Protein AF-A0A0G1CJ11-F1 (afdb_monomer)

pLDDT: mean 82.43, std 19.71, range [32.09, 98.81]

Secondary structure (DSSP, 8-state):
-PPPHHHHHHHHHHHHHHHHHHHHHHH-HHHHHHHHHTT--TTTHHHHTTT-TTSTTSSHHHHTT-S------------------HHHHHHHHHHHHHS---HHHHHHHHHHHHHHH-S-EES-BTTB--S-SEEEEEEPPB--SSTT--GGGSSSGGG-B-SS--TT--GGG-TTS-HHHHHHHHHTEEEE-GGGSTTTTTSHHHHHHHHTT-EEEEE-TTT--EEEEEEEEE---GGG--SEEE-HHHHHHTT-TTT-SEEEEEEEEE--TT--SPSEEEPP-

Structure (mmCIF, N/CA/C/O backbone):
data_AF-A0A0G1CJ11-F1
#
_entry.id   AF-A0A0G1CJ11-F1
#
loop_
_atom_site.group_PDB
_atom_site.id
_atom_site.type_symbol
_atom_site.label_atom_id
_atom_site.label_alt_id
_atom_site.label_comp_id
_atom_site.label_asym_id
_atom_site.label_entity_id
_atom_site.label_seq_id
_atom_site.pdbx_PDB_ins_code
_atom_site.Cartn_x
_atom_site.Cartn_y
_atom_site.Cartn_z
_atom_site.occupancy
_atom_site.B_iso_or_equiv
_atom_site.auth_seq_id
_atom_site.auth_comp_id
_atom_site.auth_asym_id
_atom_site.auth_atom_id
_atom_site.pdbx_PDB_model_num
ATOM 1 N N . MET A 1 1 ? -38.947 -26.617 49.852 1.00 47.66 1 MET A N 1
ATOM 2 C CA . MET A 1 1 ? -38.282 -25.322 49.596 1.00 47.66 1 MET A CA 1
ATOM 3 C C . MET A 1 1 ? -37.684 -25.368 48.201 1.00 47.66 1 MET A C 1
ATOM 5 O O . MET A 1 1 ? -36.788 -26.168 47.968 1.00 47.66 1 MET A O 1
ATOM 9 N N . SER A 1 2 ? -38.236 -24.604 47.263 1.00 42.56 2 SER A N 1
ATOM 10 C CA . SER A 1 2 ? -37.763 -24.543 45.874 1.00 42.56 2 SER A CA 1
ATOM 11 C C . SER A 1 2 ? -36.454 -23.739 45.809 1.00 42.56 2 SER A C 1
ATOM 13 O O . SER A 1 2 ? -36.382 -22.701 46.472 1.00 42.56 2 SER A O 1
ATOM 15 N N . PRO A 1 3 ? -35.420 -24.180 45.068 1.00 46.91 3 PRO A N 1
ATOM 16 C CA . PRO A 1 3 ? -34.160 -23.446 44.984 1.00 46.91 3 PRO A CA 1
ATOM 17 C C . PRO A 1 3 ? -34.390 -22.066 44.363 1.00 46.91 3 PRO A C 1
ATOM 19 O O . PRO A 1 3 ? -35.158 -21.918 43.411 1.00 46.91 3 PRO A O 1
ATOM 22 N N . THR A 1 4 ? -33.727 -21.045 44.904 1.00 47.44 4 THR A N 1
ATOM 23 C CA . THR A 1 4 ? -33.817 -19.686 44.359 1.00 47.44 4 THR A CA 1
ATOM 24 C C . THR A 1 4 ? -33.199 -19.627 42.951 1.00 47.44 4 THR A C 1
ATOM 26 O O . THR A 1 4 ? -32.274 -20.391 42.657 1.00 47.44 4 THR A O 1
ATOM 29 N N . PRO A 1 5 ? -33.633 -18.702 42.074 1.00 50.16 5 PRO A N 1
ATOM 30 C CA . PRO A 1 5 ? -33.100 -18.560 40.709 1.00 50.16 5 PRO A CA 1
ATOM 31 C C . PRO A 1 5 ? -31.568 -18.391 40.638 1.00 50.16 5 PRO A C 1
ATOM 33 O O . PRO A 1 5 ? -30.926 -18.765 39.660 1.00 50.16 5 PRO A O 1
ATOM 36 N N . ALA A 1 6 ? -30.953 -17.859 41.698 1.00 47.09 6 ALA A N 1
ATOM 37 C CA . ALA A 1 6 ? -29.500 -17.752 41.817 1.00 47.09 6 ALA A CA 1
ATOM 38 C C . ALA A 1 6 ? -28.822 -19.101 42.137 1.00 47.09 6 ALA A C 1
ATOM 40 O O . ALA A 1 6 ? -27.737 -19.389 41.627 1.00 47.09 6 ALA A O 1
ATOM 41 N N . GLN A 1 7 ? -29.460 -19.952 42.949 1.00 48.84 7 GLN A N 1
ATOM 42 C CA . GLN A 1 7 ? -28.967 -21.296 43.272 1.00 48.84 7 GLN A CA 1
ATOM 43 C C . GLN A 1 7 ? -29.077 -22.241 42.068 1.00 48.84 7 GLN A C 1
ATOM 45 O O . GLN A 1 7 ? -28.168 -23.044 41.844 1.00 48.84 7 GLN A O 1
ATOM 50 N N . SER A 1 8 ? -30.127 -22.106 41.248 1.00 62.12 8 SER A N 1
ATOM 51 C CA . SER A 1 8 ? -30.261 -22.866 39.999 1.00 62.12 8 SER A CA 1
ATOM 52 C C . SER A 1 8 ? -29.212 -22.453 38.963 1.00 62.12 8 SER A C 1
ATOM 54 O O . SER A 1 8 ? -28.603 -23.317 38.334 1.00 62.12 8 SER A O 1
ATOM 56 N N . LEU A 1 9 ? -28.913 -21.155 38.839 1.00 51.28 9 LEU A N 1
ATOM 57 C CA . LEU A 1 9 ? -27.878 -20.664 37.927 1.00 51.28 9 LEU A CA 1
ATOM 58 C C . LEU A 1 9 ? -26.480 -21.159 38.324 1.00 51.28 9 LEU A C 1
ATOM 60 O O . LEU A 1 9 ? -25.726 -21.639 37.479 1.00 51.28 9 LEU A O 1
ATOM 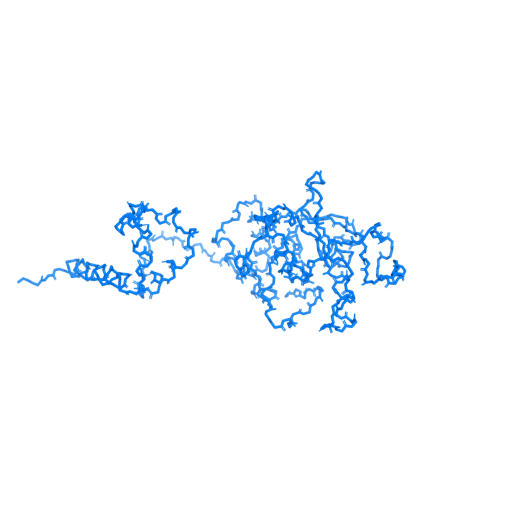64 N N . LEU A 1 10 ? -26.136 -21.106 39.613 1.00 56.81 10 LEU A N 1
ATOM 65 C CA . LEU A 1 10 ? -24.866 -21.632 40.125 1.00 56.81 10 LEU A CA 1
ATOM 66 C C . LEU A 1 10 ? -24.712 -23.138 39.877 1.00 56.81 10 LEU A C 1
ATOM 68 O O . LEU A 1 10 ? -23.619 -23.591 39.527 1.00 56.81 10 LEU A O 1
ATOM 72 N N . ALA A 1 11 ? -25.791 -23.908 40.026 1.00 63.53 11 ALA A N 1
ATOM 73 C CA . ALA A 1 11 ? -25.795 -25.336 39.723 1.00 63.53 11 ALA A CA 1
ATOM 74 C C . ALA A 1 11 ? -25.559 -25.598 38.225 1.00 63.53 11 ALA A C 1
ATOM 76 O O . ALA A 1 11 ? -24.688 -26.396 37.873 1.00 63.53 11 ALA A O 1
ATOM 77 N N . VAL A 1 12 ? -26.244 -24.856 37.347 1.00 64.94 12 VAL A N 1
ATOM 78 C CA . VAL A 1 12 ? -26.068 -24.940 35.886 1.00 64.94 12 VAL A CA 1
ATOM 79 C C . VAL A 1 12 ? -24.641 -24.570 35.474 1.00 64.94 12 VAL A C 1
ATOM 81 O O . VAL A 1 12 ? -24.026 -25.259 34.660 1.00 64.94 12 VAL A O 1
ATOM 84 N N . LEU A 1 13 ? -24.062 -23.522 36.063 1.00 61.50 13 LEU A N 1
ATOM 85 C CA . LEU A 1 13 ? -22.690 -23.101 35.768 1.00 61.50 13 LEU A CA 1
ATOM 86 C C . LEU A 1 13 ? -21.651 -24.132 36.231 1.00 61.50 13 LEU A C 1
ATOM 88 O O . LEU A 1 13 ? -20.684 -24.390 35.511 1.00 61.50 13 LEU A O 1
ATOM 92 N N . LYS A 1 14 ? -21.853 -24.764 37.396 1.00 70.06 14 LYS A N 1
ATOM 93 C CA . LYS A 1 14 ? -20.995 -25.867 37.862 1.00 70.06 14 LYS A CA 1
ATOM 94 C C . 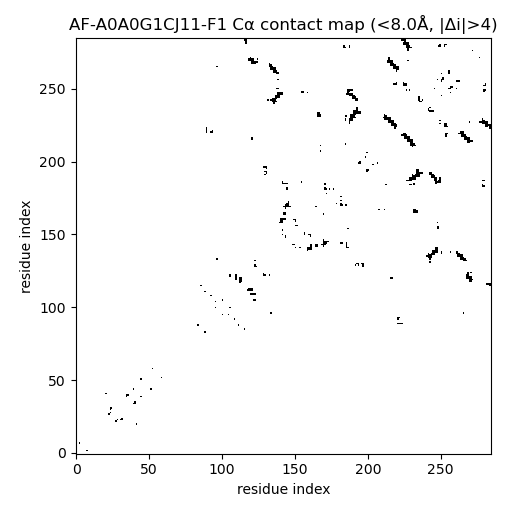LYS A 1 14 ? -21.069 -27.070 36.923 1.00 70.06 14 LYS A C 1
ATOM 96 O O . LYS A 1 14 ? -20.027 -27.623 36.577 1.00 70.06 14 LYS A O 1
ATOM 101 N N . GLN A 1 15 ? -22.268 -27.425 36.465 1.00 71.81 15 GLN A N 1
ATOM 102 C CA . GLN A 1 15 ? -22.474 -28.525 35.525 1.00 71.81 15 GLN A CA 1
ATOM 103 C C . GLN A 1 15 ? -21.806 -28.246 34.169 1.00 71.81 15 GLN A C 1
ATOM 105 O O . GLN A 1 15 ? -21.066 -29.090 33.664 1.00 71.81 15 GLN A O 1
ATOM 110 N N . LYS A 1 16 ? -21.977 -27.036 33.616 1.00 68.12 16 LYS A N 1
ATOM 111 C CA . LYS A 1 16 ? -21.317 -26.615 32.367 1.00 68.12 16 LYS A CA 1
ATOM 112 C C . LYS A 1 16 ? -19.791 -26.618 32.486 1.00 68.12 16 LYS A C 1
ATOM 114 O O . LYS A 1 16 ? -19.111 -27.086 31.577 1.00 68.12 16 LYS A O 1
ATOM 119 N N . LYS A 1 17 ? -19.245 -26.163 33.621 1.00 71.50 17 LYS A N 1
ATOM 120 C CA . LYS A 1 17 ? -17.800 -26.226 33.899 1.00 71.50 17 LYS A CA 1
ATOM 121 C C . LYS A 1 17 ? -17.292 -27.670 33.878 1.00 71.50 17 LYS A C 1
ATOM 123 O O . LYS A 1 17 ? -16.291 -27.948 33.228 1.00 71.50 17 LYS A O 1
ATOM 128 N N . GLN A 1 18 ? -17.977 -28.582 34.566 1.00 73.12 18 GLN A N 1
ATOM 129 C CA . GLN A 1 18 ? -17.590 -29.995 34.607 1.00 73.12 18 GLN A CA 1
ATOM 130 C C . GLN A 1 18 ? -17.655 -30.648 33.223 1.00 73.12 18 GLN A C 1
ATOM 132 O O . GLN A 1 18 ? -16.764 -31.419 32.872 1.00 73.12 18 GLN A O 1
ATOM 137 N N . PHE A 1 19 ? -18.670 -30.309 32.425 1.00 73.62 19 PHE A N 1
ATOM 138 C CA . PHE A 1 19 ? -18.804 -30.801 31.057 1.00 73.62 19 PHE A CA 1
ATOM 139 C C . PHE A 1 19 ? -17.638 -30.345 30.172 1.00 73.62 19 PHE A C 1
ATOM 141 O O . PHE A 1 19 ? -16.978 -31.185 29.569 1.00 73.62 19 PHE A O 1
ATOM 148 N N . ALA A 1 20 ? -17.312 -29.048 30.180 1.00 67.75 20 ALA A N 1
ATOM 149 C CA . ALA A 1 20 ? -16.190 -28.503 29.415 1.00 67.75 20 ALA A CA 1
ATOM 150 C C . ALA A 1 20 ? -14.840 -29.121 29.827 1.00 67.75 20 ALA A C 1
ATOM 152 O O . ALA A 1 20 ? -14.002 -29.417 28.979 1.00 67.75 20 ALA A O 1
ATOM 153 N N . GLN A 1 21 ? -14.633 -29.384 31.124 1.00 68.81 21 GLN A N 1
ATOM 154 C CA . GLN A 1 21 ? -13.430 -30.071 31.614 1.00 68.81 21 GLN A CA 1
ATOM 155 C C . GLN A 1 21 ? -13.337 -31.518 31.109 1.00 68.81 21 GLN A C 1
ATOM 157 O O . GLN A 1 21 ? -12.255 -31.983 30.733 1.00 68.81 21 GLN A O 1
ATOM 162 N N . LYS A 1 22 ? -1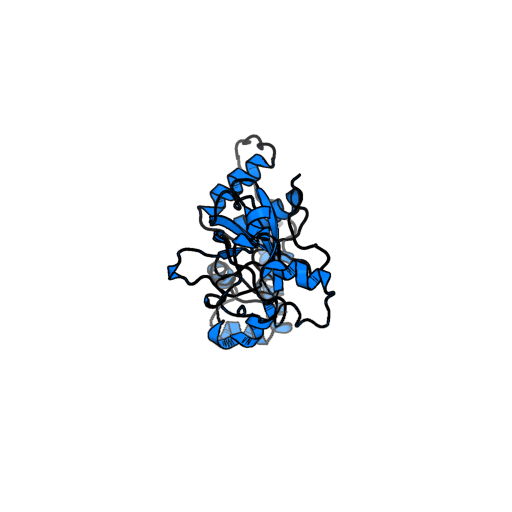4.470 -32.229 31.088 1.00 75.81 22 LYS A N 1
ATOM 163 C CA . LYS A 1 22 ? -14.555 -33.589 30.548 1.00 75.81 22 LYS A CA 1
ATOM 164 C C . LYS A 1 22 ? -14.287 -33.599 29.048 1.00 75.81 22 LYS A C 1
ATOM 166 O O . LYS A 1 22 ? -13.488 -34.404 28.585 1.00 75.81 22 LYS A O 1
ATOM 171 N N . GLU A 1 23 ? -14.908 -32.687 28.307 1.00 74.44 23 GLU A N 1
ATOM 172 C CA . GLU A 1 23 ? -14.765 -32.596 26.857 1.00 74.44 23 GLU A CA 1
ATOM 173 C C . GLU A 1 23 ? -13.328 -32.256 26.449 1.00 74.44 23 GLU A C 1
ATOM 175 O O . GLU A 1 23 ? -12.775 -32.928 25.581 1.00 74.44 23 GLU A O 1
ATOM 180 N N . LEU A 1 24 ? -12.683 -31.308 27.141 1.00 71.44 24 LEU A N 1
ATOM 181 C CA . LEU A 1 24 ? -11.271 -30.982 26.930 1.00 71.44 24 LEU A CA 1
ATOM 182 C C . LEU A 1 24 ? -10.374 -32.213 27.121 1.00 71.44 24 LEU A C 1
ATOM 184 O O . LEU A 1 24 ? -9.486 -32.473 26.318 1.00 71.44 24 LEU A O 1
ATOM 188 N N . THR A 1 25 ? -10.637 -32.994 28.170 1.00 70.88 25 THR A N 1
ATOM 189 C CA . THR A 1 25 ? -9.849 -34.191 28.497 1.00 70.88 25 THR A CA 1
ATOM 190 C C . THR A 1 25 ? -10.031 -35.308 27.470 1.00 70.88 25 THR A C 1
ATOM 192 O O . THR A 1 25 ? -9.082 -36.039 27.202 1.00 70.88 25 THR A O 1
ATOM 195 N N . VAL A 1 26 ? -11.238 -35.452 26.917 1.00 71.88 26 VAL A N 1
ATOM 196 C CA . VAL A 1 26 ? -11.582 -36.528 25.976 1.00 71.88 26 VAL A CA 1
ATOM 197 C C . VAL A 1 26 ? -11.182 -36.179 24.545 1.00 71.88 26 VAL A C 1
ATOM 199 O O . VAL A 1 26 ? -10.651 -37.031 23.841 1.00 71.88 26 VAL A O 1
ATOM 202 N N . ARG A 1 27 ? -11.437 -34.945 24.101 1.00 69.56 27 ARG A N 1
ATOM 203 C CA . ARG A 1 27 ? -11.219 -34.533 22.706 1.00 69.56 27 ARG A CA 1
ATOM 204 C C . ARG A 1 27 ? -9.818 -33.990 22.443 1.00 69.56 27 ARG A C 1
ATOM 206 O O . ARG A 1 27 ? -9.348 -34.091 21.317 1.00 69.56 27 ARG A O 1
ATOM 213 N N . TYR A 1 28 ? -9.150 -33.443 23.461 1.00 75.00 28 TYR A N 1
ATOM 214 C CA . TYR A 1 28 ? -7.879 -32.730 23.300 1.00 75.00 28 TYR A CA 1
ATOM 215 C C . TYR A 1 28 ? -6.830 -33.179 24.340 1.00 75.00 28 TYR A C 1
ATOM 217 O O . TYR A 1 28 ? -6.420 -32.396 25.207 1.00 75.00 28 TYR A O 1
ATOM 225 N N . PRO A 1 29 ? -6.371 -34.446 24.284 1.00 76.81 29 PRO A N 1
ATOM 226 C CA . PRO A 1 29 ? -5.419 -34.997 25.253 1.00 76.81 29 PRO A CA 1
ATOM 227 C C . PRO A 1 29 ? -4.079 -34.240 25.271 1.00 76.81 29 PRO A C 1
ATOM 229 O O . PRO A 1 29 ? -3.538 -33.978 26.346 1.00 76.81 29 PRO A O 1
ATOM 232 N N . SER A 1 30 ? -3.601 -33.788 24.109 1.00 71.88 30 SER A N 1
ATOM 233 C CA . SER A 1 30 ? -2.392 -32.965 23.970 1.00 71.88 30 SER A CA 1
ATOM 234 C C . SER A 1 30 ? -2.506 -31.612 24.686 1.00 71.88 30 SER A C 1
ATOM 236 O O . SER A 1 30 ? -1.562 -31.164 25.339 1.00 71.88 30 SER A O 1
ATOM 238 N N . SER A 1 31 ? -3.679 -30.975 24.648 1.00 70.38 31 SER A N 1
ATOM 239 C CA . SER A 1 31 ? -3.930 -29.728 25.378 1.00 70.38 31 SER A CA 1
ATOM 240 C C . SER A 1 31 ? -3.911 -29.951 26.891 1.00 70.38 31 SER A C 1
ATOM 242 O O . SER A 1 31 ? -3.339 -29.146 27.624 1.00 70.38 31 SER A O 1
ATOM 244 N N . ARG A 1 32 ? -4.480 -31.063 27.378 1.00 75.19 32 ARG A N 1
ATOM 245 C CA . ARG A 1 32 ? -4.438 -31.423 28.806 1.00 75.19 32 ARG A CA 1
ATOM 246 C C . ARG A 1 32 ? -3.003 -31.591 29.306 1.00 75.19 32 ARG A C 1
ATOM 248 O O . ARG A 1 32 ? -2.677 -31.092 30.383 1.00 75.19 32 ARG A O 1
ATOM 255 N N . GLU A 1 33 ? -2.157 -32.277 28.545 1.00 74.75 33 GLU A N 1
ATOM 256 C CA . GLU A 1 33 ? -0.744 -32.460 28.892 1.00 74.75 33 GLU A CA 1
ATOM 257 C C . GLU A 1 33 ? 0.014 -31.131 28.915 1.00 74.75 33 GLU A C 1
ATOM 259 O O . GLU A 1 33 ? 0.784 -30.874 29.844 1.00 74.75 33 GLU A O 1
ATOM 264 N N . TRP A 1 34 ? -0.260 -30.245 27.954 1.00 76.19 34 TRP A N 1
ATOM 265 C CA . TRP A 1 34 ? 0.307 -28.898 27.932 1.00 76.19 34 TRP A CA 1
ATOM 266 C C . TRP A 1 34 ? -0.078 -28.090 29.181 1.00 76.19 34 TRP A C 1
ATOM 268 O O . TRP A 1 34 ? 0.799 -27.525 29.842 1.00 76.19 34 TRP A O 1
ATOM 278 N N . PHE A 1 35 ? -1.361 -28.097 29.568 1.00 73.69 35 PHE A N 1
ATOM 279 C CA . PHE A 1 35 ? -1.837 -27.419 30.781 1.00 73.69 35 PHE A CA 1
ATOM 280 C C . PHE A 1 35 ? -1.188 -27.981 32.051 1.00 73.69 35 PHE A C 1
ATOM 282 O O . PHE A 1 35 ? -0.745 -27.212 32.909 1.00 73.69 35 PHE A O 1
ATOM 289 N N . ALA A 1 36 ? -1.067 -29.308 32.152 1.00 76.06 36 ALA A N 1
ATOM 290 C CA . ALA A 1 36 ? -0.416 -29.970 33.279 1.00 76.06 36 ALA A CA 1
ATOM 291 C C . ALA A 1 36 ? 1.078 -29.612 33.367 1.00 76.06 36 ALA A C 1
ATOM 293 O O . ALA A 1 36 ? 1.561 -29.235 34.436 1.00 76.06 36 ALA A O 1
ATOM 294 N N . LYS A 1 37 ? 1.797 -29.638 32.235 1.00 79.56 37 LYS A N 1
ATOM 295 C CA . LYS A 1 37 ? 3.218 -29.258 32.147 1.00 79.56 37 LYS A CA 1
ATOM 296 C C . LYS A 1 37 ? 3.449 -27.802 32.550 1.00 79.56 37 LYS A C 1
ATOM 298 O O . LYS A 1 37 ? 4.463 -27.485 33.168 1.00 79.56 37 LYS A O 1
ATOM 303 N N . LYS A 1 38 ? 2.508 -26.916 32.217 1.00 76.25 38 LYS A N 1
ATOM 304 C CA . LYS A 1 38 ? 2.561 -25.490 32.563 1.00 76.25 38 LYS A CA 1
ATOM 305 C C . LYS A 1 38 ? 2.001 -25.165 33.952 1.00 76.25 38 LYS A C 1
ATOM 307 O O . LYS A 1 38 ? 2.070 -24.007 34.348 1.00 76.25 38 LYS A O 1
ATOM 312 N N . LYS A 1 39 ? 1.499 -26.156 34.704 1.00 78.38 39 LYS A N 1
ATOM 313 C CA . LYS A 1 39 ? 0.857 -25.984 36.023 1.00 78.38 39 LYS A CA 1
ATOM 314 C C . LYS A 1 39 ? -0.288 -24.956 36.015 1.00 78.38 39 LYS A C 1
ATOM 316 O O . LYS A 1 39 ? -0.545 -24.309 37.024 1.00 78.38 39 LYS A O 1
ATOM 321 N N . ILE A 1 40 ? -0.980 -24.803 34.884 1.00 72.25 40 ILE A N 1
ATOM 322 C CA . ILE A 1 40 ? -2.105 -23.869 34.742 1.00 72.25 40 ILE A CA 1
ATOM 323 C C . ILE A 1 40 ? -3.390 -24.631 35.060 1.00 72.25 40 ILE A C 1
ATOM 325 O O . ILE A 1 40 ? -3.737 -25.584 34.358 1.00 72.25 40 ILE A O 1
ATOM 329 N N . SER A 1 41 ? -4.119 -24.219 36.102 1.00 66.81 41 SER A N 1
ATOM 330 C CA . SER A 1 41 ? -5.435 -24.796 36.374 1.00 66.81 41 SER A CA 1
ATOM 331 C C . SER A 1 41 ? -6.496 -24.151 35.477 1.00 66.81 41 SER A C 1
ATOM 333 O O . SER A 1 41 ? -6.478 -22.949 35.218 1.00 66.81 41 SER A O 1
ATOM 335 N N . LEU A 1 42 ? -7.477 -24.938 35.024 1.00 60.19 42 LEU A N 1
ATOM 336 C CA . LEU A 1 42 ? -8.593 -24.429 34.211 1.00 60.19 42 LEU A CA 1
ATOM 337 C C . LEU A 1 42 ? -9.432 -23.368 34.954 1.00 60.19 42 LEU A C 1
ATOM 339 O O . LEU A 1 42 ? -10.123 -22.573 34.325 1.00 60.19 42 LEU A O 1
ATOM 343 N N . SER A 1 43 ? -9.386 -23.348 36.291 1.00 60.34 43 SER A N 1
ATOM 344 C CA . SER A 1 43 ? -9.978 -22.286 37.119 1.00 60.34 43 SER A CA 1
ATOM 345 C C . SER A 1 43 ? -9.230 -20.961 37.010 1.00 60.34 43 SER A C 1
ATOM 347 O O . SER A 1 43 ? -9.873 -19.914 37.039 1.00 60.34 43 SER A O 1
ATOM 349 N N . ASP A 1 44 ? -7.911 -21.009 36.836 1.00 59.00 44 ASP A N 1
ATOM 350 C CA . ASP A 1 44 ? -7.053 -19.823 36.779 1.00 59.00 44 ASP A CA 1
ATOM 351 C C . ASP A 1 44 ? -7.062 -19.179 35.393 1.00 59.00 44 ASP A C 1
ATOM 353 O O . ASP A 1 44 ? -6.681 -18.023 35.247 1.00 59.00 44 ASP A O 1
ATOM 357 N N . ILE A 1 45 ? -7.578 -19.874 34.371 1.00 60.59 45 ILE A N 1
ATOM 358 C CA . ILE A 1 45 ? -7.723 -19.328 33.015 1.00 60.59 45 ILE A CA 1
ATOM 359 C C . ILE A 1 45 ? -8.582 -18.062 33.014 1.00 60.59 45 ILE A C 1
ATOM 361 O O . ILE A 1 45 ? -8.272 -17.150 32.264 1.00 60.59 45 ILE A O 1
ATOM 365 N N . ARG A 1 46 ? -9.599 -17.935 33.881 1.00 55.28 46 ARG A N 1
ATOM 366 C CA . ARG A 1 46 ? -10.354 -16.669 34.008 1.00 55.28 46 ARG A CA 1
ATOM 367 C C . ARG A 1 46 ? -9.528 -15.528 34.602 1.00 55.28 46 ARG A C 1
ATOM 369 O O . ARG A 1 46 ? -9.770 -14.379 34.263 1.00 55.28 46 ARG A O 1
ATOM 376 N N . ALA A 1 47 ? -8.579 -15.832 35.485 1.00 51.66 47 ALA A N 1
ATOM 377 C CA . ALA A 1 47 ? -7.665 -14.838 36.048 1.00 51.66 47 ALA A CA 1
ATOM 378 C C . ALA A 1 47 ? -6.492 -14.529 35.093 1.00 51.66 47 ALA A C 1
ATOM 380 O O . ALA A 1 47 ? -5.887 -13.462 35.170 1.00 51.66 47 ALA A O 1
ATOM 381 N N . HIS A 1 48 ? -6.187 -15.440 34.164 1.00 42.41 48 HIS A N 1
ATOM 382 C CA . HIS A 1 48 ? -5.109 -15.321 33.181 1.00 42.41 48 HIS A CA 1
ATOM 383 C C . HIS A 1 48 ? -5.572 -15.047 31.740 1.00 42.41 48 HIS A C 1
ATOM 385 O O . HIS A 1 48 ? -4.727 -14.871 30.864 1.00 42.41 48 HIS A O 1
ATOM 391 N N . SER A 1 49 ? -6.875 -14.931 31.470 1.00 43.59 49 SER A N 1
ATOM 392 C CA . SER A 1 49 ? -7.429 -14.737 30.120 1.00 43.59 49 SER A CA 1
ATOM 393 C C . SER A 1 49 ? -7.047 -13.399 29.493 1.00 43.59 49 SER A C 1
ATOM 395 O O . SER A 1 49 ? -7.056 -13.290 28.276 1.00 43.59 49 SER A O 1
ATOM 397 N N . ALA A 1 50 ? -6.625 -12.410 30.287 1.00 43.12 50 ALA A N 1
ATOM 398 C CA . ALA A 1 50 ? -6.047 -11.174 29.756 1.00 43.12 50 ALA A CA 1
ATOM 399 C C . ALA A 1 50 ? -4.633 -11.367 29.164 1.00 43.12 50 ALA A C 1
ATOM 401 O O . ALA A 1 50 ? -4.177 -10.533 28.393 1.00 43.12 50 ALA A O 1
ATOM 402 N N . ARG A 1 51 ? -3.927 -12.456 29.510 1.00 41.06 51 ARG A N 1
ATOM 403 C CA . ARG A 1 51 ? -2.561 -12.758 29.033 1.00 41.06 51 ARG A CA 1
ATOM 404 C C . ARG A 1 51 ? -2.456 -14.021 28.167 1.00 41.06 51 ARG A C 1
ATOM 406 O O . ARG A 1 51 ? -1.422 -14.225 27.548 1.00 41.06 51 ARG A O 1
ATOM 413 N N . LEU A 1 52 ? -3.496 -14.858 28.109 1.00 40.28 52 LEU A N 1
ATOM 414 C CA . LEU A 1 52 ? -3.501 -16.147 27.391 1.00 40.28 52 LEU A CA 1
ATOM 415 C C . LEU A 1 52 ? -4.214 -16.120 26.025 1.00 40.28 52 LEU A C 1
ATOM 417 O O . LEU A 1 52 ? -4.469 -17.177 25.453 1.00 40.28 52 LEU A O 1
ATOM 421 N N . LEU A 1 53 ? -4.517 -14.941 25.474 1.00 44.16 53 LEU A N 1
ATOM 422 C CA . LEU A 1 53 ? -5.121 -14.810 24.137 1.00 44.16 53 LEU A CA 1
ATOM 423 C C . LEU A 1 53 ? -4.116 -14.955 22.974 1.00 44.16 53 LEU A C 1
ATOM 425 O O . LEU A 1 53 ? -4.488 -14.778 21.822 1.00 44.16 53 LEU A O 1
ATOM 429 N N . THR A 1 54 ? -2.865 -15.327 23.249 1.00 43.16 54 THR A N 1
ATOM 430 C CA . THR A 1 54 ? -1.793 -15.489 22.248 1.00 43.16 54 THR A CA 1
ATOM 431 C C . THR A 1 54 ? -1.526 -16.942 21.828 1.00 43.16 54 THR A C 1
ATOM 433 O O . THR A 1 54 ? -0.565 -17.207 21.115 1.00 43.16 54 THR A O 1
ATOM 436 N N . GLY A 1 55 ? -2.362 -17.902 22.236 1.00 41.44 55 GLY A N 1
ATOM 437 C CA . GLY A 1 55 ? -2.231 -19.311 21.848 1.00 41.44 55 GLY A CA 1
ATOM 438 C C . GLY A 1 55 ? -3.379 -19.772 20.956 1.00 41.44 55 GLY A C 1
ATOM 439 O O . GLY A 1 55 ? -4.497 -19.967 21.437 1.00 41.44 55 GLY A O 1
ATOM 440 N N . ALA A 1 56 ? -3.101 -19.962 19.666 1.00 46.94 56 ALA A N 1
ATOM 441 C CA . ALA A 1 56 ? -4.044 -20.477 18.681 1.00 46.94 56 ALA A CA 1
ATOM 442 C C . ALA A 1 56 ? -4.710 -21.791 19.151 1.00 46.94 56 ALA A C 1
ATOM 444 O O . ALA A 1 56 ? -4.050 -22.670 19.703 1.00 46.94 56 ALA A O 1
ATOM 445 N N . THR A 1 57 ? -6.017 -21.912 18.881 1.00 47.06 57 THR A N 1
ATOM 446 C CA . THR A 1 57 ? -6.942 -23.065 19.049 1.00 47.06 57 THR A CA 1
ATOM 447 C C . THR A 1 57 ? -7.833 -23.173 20.300 1.00 47.06 57 THR A C 1
ATOM 449 O O . THR A 1 57 ? -8.817 -23.904 20.231 1.00 47.06 57 THR A O 1
ATOM 452 N N . LEU A 1 58 ? -7.639 -22.416 21.391 1.00 45.25 58 LEU A N 1
ATOM 453 C CA . LEU A 1 58 ? -8.512 -22.549 22.589 1.00 45.25 58 LEU A CA 1
ATOM 454 C C . LEU A 1 58 ? -9.486 -21.383 22.857 1.00 45.25 58 LEU A C 1
ATOM 456 O O . LEU A 1 58 ? -10.354 -21.505 23.722 1.00 45.25 58 LEU A O 1
ATOM 460 N N . GLY A 1 59 ? -9.412 -20.283 22.101 1.00 40.88 59 GLY A N 1
ATOM 461 C CA . GLY A 1 59 ? -10.305 -19.125 22.278 1.00 40.88 59 GLY A CA 1
ATOM 462 C C . GLY A 1 59 ? -11.704 -19.289 21.669 1.00 40.88 59 GLY A C 1
ATOM 463 O O . GLY A 1 59 ? -12.687 -18.803 22.229 1.00 40.88 59 GLY A O 1
ATOM 464 N N . SER A 1 60 ? -11.824 -20.017 20.556 1.00 39.47 60 SER A N 1
ATOM 465 C CA . SER A 1 60 ? -13.053 -20.016 19.746 1.00 39.47 60 SER A CA 1
ATOM 466 C C . SER A 1 60 ? -14.209 -20.819 20.356 1.00 39.47 60 SER A C 1
ATOM 468 O O . SER A 1 60 ? -15.371 -20.502 20.117 1.00 39.47 60 SER A O 1
ATOM 470 N N . ALA A 1 61 ? -13.930 -21.821 21.197 1.00 44.50 61 ALA A N 1
ATOM 471 C CA . ALA A 1 61 ? -14.978 -22.662 21.786 1.00 44.50 61 ALA A CA 1
ATOM 472 C C . ALA A 1 61 ? -15.720 -21.996 22.965 1.00 44.50 61 ALA A C 1
ATOM 474 O O . ALA A 1 61 ? -16.870 -22.335 23.238 1.00 44.50 61 ALA A O 1
ATOM 475 N N . LEU A 1 62 ? -15.101 -21.032 23.660 1.00 47.12 62 LEU A N 1
ATOM 476 C CA . LEU A 1 62 ? -15.725 -20.355 24.808 1.00 47.12 62 LEU A CA 1
ATOM 477 C C . LEU A 1 62 ? -16.633 -19.184 24.404 1.00 47.12 62 LEU A C 1
ATOM 479 O O . LEU A 1 62 ? -17.553 -18.855 25.152 1.00 47.12 62 LEU A O 1
ATOM 483 N N . LEU A 1 63 ? -16.425 -18.605 23.219 1.00 47.25 63 LEU A N 1
ATOM 484 C CA . LEU A 1 63 ? -17.282 -17.552 22.657 1.00 47.25 63 LEU A CA 1
ATOM 485 C C . LEU A 1 63 ? -18.587 -18.094 22.047 1.00 47.25 63 LEU A C 1
ATOM 487 O O . LEU A 1 63 ? -19.571 -17.368 21.976 1.00 47.25 63 LEU A O 1
ATOM 491 N N . LEU A 1 64 ? -18.640 -19.381 21.689 1.00 44.47 64 LEU A N 1
ATOM 492 C CA . LEU A 1 64 ? -19.818 -20.008 21.069 1.00 44.47 64 LEU A CA 1
ATOM 493 C C . LEU A 1 64 ? -20.830 -20.600 22.074 1.00 44.47 64 LEU A C 1
ATOM 495 O O . LEU A 1 64 ? -21.864 -21.123 21.668 1.00 44.47 64 LEU A O 1
ATOM 499 N N . ALA A 1 65 ? -20.574 -20.510 23.385 1.00 41.84 65 ALA A N 1
ATOM 500 C CA . ALA A 1 65 ? -21.420 -21.121 24.422 1.00 41.84 65 ALA A CA 1
ATOM 501 C C . ALA A 1 65 ? -22.298 -20.131 25.218 1.00 41.84 65 ALA A C 1
ATOM 503 O O . ALA A 1 65 ? -22.953 -20.539 26.186 1.00 41.84 65 ALA A O 1
ATOM 504 N N . ALA A 1 66 ? -22.333 -18.852 24.834 1.00 39.28 66 ALA A N 1
ATOM 505 C CA . ALA A 1 66 ? -23.140 -17.831 25.499 1.00 39.28 66 ALA A CA 1
ATOM 506 C C . ALA A 1 66 ? -24.207 -17.244 24.561 1.00 39.28 66 ALA A C 1
ATOM 508 O O . ALA A 1 66 ? -24.083 -16.097 24.134 1.00 39.28 66 ALA A O 1
ATOM 509 N N . PRO A 1 67 ? -25.297 -17.972 24.258 1.00 41.03 67 PRO A N 1
ATOM 510 C CA . PRO A 1 67 ? -26.501 -17.275 23.865 1.00 41.03 67 PRO A CA 1
ATOM 511 C C . PRO A 1 67 ? -27.005 -16.557 25.136 1.00 41.03 67 PRO A C 1
ATOM 513 O O . PRO A 1 67 ? -26.968 -17.121 26.231 1.00 41.03 67 PRO A O 1
ATOM 516 N N . HIS A 1 68 ? -27.437 -15.302 25.018 1.00 43.56 68 HIS A N 1
ATOM 517 C CA . HIS A 1 68 ? -28.044 -14.492 26.092 1.00 43.56 68 HIS A CA 1
ATOM 518 C C . HIS A 1 68 ? -27.087 -13.902 27.162 1.00 43.56 68 HIS A C 1
ATOM 520 O O . HIS A 1 68 ? -27.236 -14.131 28.361 1.00 43.56 68 HIS A O 1
ATOM 526 N N . LEU A 1 69 ? -26.158 -13.031 26.757 1.00 34.69 69 LEU A N 1
ATOM 527 C CA . LEU A 1 69 ? -25.661 -11.963 27.638 1.00 34.69 69 LEU A CA 1
ATOM 528 C C . LEU A 1 69 ? -26.347 -10.647 27.260 1.00 34.69 69 LEU A C 1
ATOM 530 O O . LEU A 1 69 ? -25.794 -9.816 26.552 1.00 34.69 69 LEU A O 1
ATOM 534 N N . SER A 1 70 ? -27.574 -10.460 27.750 1.00 39.66 70 SER A N 1
ATOM 535 C CA . SER A 1 70 ? -28.148 -9.120 27.875 1.00 39.66 70 SER A CA 1
ATOM 536 C C . SER A 1 70 ? -27.552 -8.511 29.143 1.00 39.66 70 SER A C 1
ATOM 538 O O . SER A 1 70 ? -28.066 -8.705 30.245 1.00 39.66 70 SER A O 1
ATOM 540 N N . LEU A 1 71 ? -26.392 -7.867 29.010 1.00 36.66 71 LEU A N 1
ATOM 541 C CA . LEU A 1 71 ? -25.795 -7.122 30.112 1.00 36.66 71 LEU A CA 1
ATOM 542 C C . LEU A 1 71 ? -26.647 -5.878 30.370 1.00 36.66 71 LEU A C 1
ATOM 544 O O . LEU A 1 71 ? -26.940 -5.100 29.467 1.00 36.66 71 LEU A O 1
ATOM 548 N N . PHE A 1 72 ? -27.074 -5.746 31.622 1.00 34.03 72 PHE A N 1
ATOM 549 C CA . PHE A 1 72 ? -27.783 -4.602 32.176 1.00 34.03 72 PHE A CA 1
ATOM 550 C C . PHE A 1 72 ? -27.150 -3.280 31.725 1.00 34.03 72 PHE A C 1
ATOM 552 O O . PHE A 1 72 ? -26.063 -2.923 32.177 1.00 34.03 72 PHE A O 1
ATOM 559 N N . ASN A 1 73 ? -27.858 -2.537 30.873 1.00 32.09 73 ASN A N 1
ATOM 560 C CA . ASN A 1 73 ? -27.497 -1.171 30.527 1.00 32.09 73 ASN A CA 1
ATOM 561 C C . ASN A 1 73 ? -28.047 -0.241 31.618 1.00 32.09 73 ASN A C 1
ATOM 563 O O . ASN A 1 73 ? -29.248 0.026 31.684 1.00 32.09 73 ASN A O 1
ATOM 567 N N . LYS A 1 74 ? -27.179 0.180 32.540 1.00 39.09 74 LYS A N 1
ATOM 568 C CA . LYS A 1 74 ? -27.504 1.150 33.588 1.00 39.09 74 LYS A CA 1
ATOM 569 C C . LYS A 1 74 ? -27.102 2.531 33.072 1.00 39.09 74 LYS A C 1
ATOM 571 O O . LYS A 1 74 ? -25.918 2.830 33.026 1.00 39.09 74 LYS A O 1
ATOM 576 N N . ASN A 1 75 ? -28.102 3.330 32.699 1.00 40.12 75 ASN A N 1
ATOM 577 C CA . ASN A 1 75 ? -28.040 4.776 32.461 1.00 40.12 75 ASN A CA 1
ATOM 578 C C . ASN A 1 75 ? -26.763 5.280 31.768 1.00 40.12 75 ASN A C 1
ATOM 580 O O . ASN A 1 75 ? -25.912 5.900 32.402 1.00 40.12 75 ASN A O 1
ATOM 584 N N . GLN A 1 76 ? -26.689 5.109 30.451 1.00 38.47 76 GLN A N 1
ATOM 585 C CA . GLN A 1 76 ? -26.028 6.108 29.622 1.00 38.47 76 GLN A CA 1
ATOM 586 C C . GLN A 1 76 ? -27.109 7.018 29.056 1.00 38.47 76 GLN A C 1
ATOM 588 O O . GLN A 1 76 ? -28.008 6.587 28.334 1.00 38.47 76 GLN A O 1
ATOM 593 N N . THR A 1 77 ? -27.038 8.279 29.467 1.00 35.94 77 THR A N 1
ATOM 594 C CA . THR A 1 77 ? -27.576 9.430 28.752 1.00 35.94 77 THR A CA 1
ATOM 595 C C . THR A 1 77 ? -27.439 9.168 27.258 1.00 35.94 77 THR A C 1
ATOM 597 O O . THR A 1 77 ? -26.337 8.890 26.789 1.00 35.94 77 THR A O 1
ATOM 600 N N . GLN A 1 78 ? -28.554 9.208 26.529 1.00 35.56 78 GLN A N 1
ATOM 601 C CA . GLN A 1 78 ? -28.552 9.159 25.074 1.00 35.56 78 GLN A CA 1
ATOM 602 C C . GLN A 1 78 ? -27.672 10.308 24.569 1.00 35.56 78 GLN A C 1
ATOM 604 O O . GLN A 1 78 ? -28.129 11.445 24.466 1.00 35.56 78 GLN A O 1
ATOM 609 N N . SER A 1 79 ? -26.400 10.033 24.269 1.00 36.91 79 SER A N 1
ATOM 610 C CA . SER A 1 79 ? -25.702 10.844 23.288 1.00 36.91 79 SER A CA 1
ATOM 611 C C . SER A 1 79 ? -26.442 10.572 21.994 1.00 36.91 79 SER A C 1
ATOM 613 O O . SER A 1 79 ? -26.485 9.431 21.530 1.00 36.91 79 SER A O 1
ATOM 615 N N . VAL A 1 80 ? -27.105 11.600 21.479 1.00 37.34 80 VAL A N 1
ATOM 616 C CA . VAL A 1 80 ? -27.694 11.602 20.145 1.00 37.34 80 VAL A CA 1
ATOM 617 C C . VAL A 1 80 ? -26.677 10.946 19.220 1.00 37.34 80 VAL A C 1
ATOM 619 O O . VAL A 1 80 ? -25.555 11.438 19.119 1.00 37.34 80 VAL A O 1
ATOM 622 N N . ALA A 1 81 ? -27.029 9.794 18.646 1.00 43.72 81 ALA A N 1
ATOM 623 C CA . ALA A 1 81 ? -26.196 9.119 17.670 1.00 43.72 81 ALA A CA 1
ATOM 624 C C . ALA A 1 81 ? -25.975 10.116 16.533 1.00 43.72 81 ALA A C 1
ATOM 626 O O . ALA A 1 81 ? -26.873 10.374 15.731 1.00 43.72 81 ALA A O 1
ATOM 627 N N . THR A 1 82 ? -24.809 10.757 16.530 1.00 49.06 82 THR A N 1
ATOM 628 C CA . THR A 1 82 ? -24.335 11.542 15.402 1.00 49.06 82 THR A CA 1
ATOM 629 C C . THR A 1 82 ? -24.402 10.616 14.206 1.00 49.06 82 THR A C 1
ATOM 631 O O . THR A 1 82 ? -23.823 9.530 14.255 1.00 49.06 82 THR A O 1
ATOM 634 N N . ALA A 1 83 ? -25.173 11.002 13.188 1.00 54.97 83 ALA A N 1
ATOM 635 C CA . ALA A 1 83 ? -25.335 10.222 11.971 1.00 54.97 83 ALA A CA 1
ATOM 636 C C . ALA A 1 83 ? -23.966 9.691 11.521 1.00 54.97 83 ALA A C 1
ATOM 638 O O . ALA A 1 83 ? -23.009 10.457 11.402 1.00 54.97 83 ALA A O 1
ATOM 639 N N . ASP A 1 84 ? -23.874 8.375 11.359 1.00 74.94 84 ASP A N 1
ATOM 640 C CA . ASP A 1 84 ? -22.667 7.650 10.976 1.00 74.94 84 ASP A CA 1
ATOM 641 C C . ASP A 1 84 ? -22.329 7.991 9.515 1.00 74.94 84 ASP A C 1
ATOM 643 O O . ASP A 1 84 ? -22.753 7.311 8.575 1.00 74.94 84 ASP A O 1
ATOM 647 N N . SER A 1 85 ? -21.690 9.153 9.353 1.00 87.88 85 SER A N 1
ATOM 648 C CA . SER A 1 85 ? -21.385 9.820 8.094 1.00 87.88 85 SER A CA 1
ATOM 649 C C . SER A 1 85 ? -19.936 9.577 7.684 1.00 87.88 85 SER A C 1
ATOM 651 O O . SER A 1 85 ? -19.063 9.315 8.514 1.00 87.88 85 SER A O 1
ATOM 653 N N . TRP A 1 86 ? -19.673 9.728 6.389 1.00 87.75 86 TRP A N 1
ATOM 654 C CA . TRP A 1 86 ? -18.327 9.667 5.823 1.00 87.75 86 TRP A CA 1
ATOM 655 C C . TRP A 1 86 ? -17.339 10.619 6.521 1.00 87.75 86 TRP A C 1
ATOM 657 O O . TRP A 1 86 ? -16.233 10.219 6.873 1.00 87.75 86 TRP A O 1
ATOM 667 N N . GLU A 1 87 ? -17.762 11.850 6.814 1.00 89.44 87 GLU A N 1
ATOM 668 C CA . GLU A 1 87 ? -16.924 12.841 7.507 1.00 89.44 87 GLU A CA 1
ATOM 669 C C . GLU A 1 87 ? -16.578 12.426 8.941 1.00 89.44 87 GLU A C 1
ATOM 671 O O . GLU A 1 87 ? -15.448 12.626 9.401 1.00 89.44 87 GLU A O 1
ATOM 676 N N . ASN A 1 88 ? -17.528 11.797 9.641 1.00 88.25 88 ASN A N 1
ATOM 677 C CA . ASN A 1 88 ? -17.283 11.247 10.970 1.00 88.25 88 ASN A CA 1
ATOM 678 C C . ASN A 1 88 ? -16.293 10.084 10.895 1.00 88.25 88 ASN A C 1
ATOM 680 O O . ASN A 1 88 ? -15.381 10.020 11.717 1.00 88.25 88 ASN A O 1
ATOM 684 N N . PHE A 1 89 ? -16.407 9.221 9.882 1.00 89.25 89 PHE A N 1
ATOM 685 C CA . PHE A 1 89 ? -15.426 8.169 9.635 1.00 89.25 89 PHE A CA 1
ATOM 686 C C . PHE A 1 89 ? -14.028 8.733 9.370 1.00 89.25 89 PHE A C 1
ATOM 688 O O . PHE A 1 89 ? -13.088 8.287 10.018 1.00 89.25 89 PHE A O 1
ATOM 695 N N . LEU A 1 90 ? -13.864 9.727 8.491 1.00 90.56 90 LEU A N 1
ATOM 696 C CA . LEU A 1 90 ? -12.544 10.307 8.213 1.00 90.56 90 LEU A CA 1
ATOM 697 C C . LEU A 1 90 ? -11.944 11.005 9.435 1.00 90.56 90 LEU A C 1
ATOM 699 O O . LEU A 1 90 ? -10.757 10.851 9.718 1.00 90.56 90 LEU A O 1
ATOM 703 N N . THR A 1 91 ? -12.759 11.738 10.192 1.00 89.38 91 THR A N 1
ATOM 704 C CA . THR A 1 91 ? -12.322 12.367 11.446 1.00 89.38 91 THR A CA 1
ATOM 705 C C . THR A 1 91 ? -11.851 11.310 12.439 1.00 89.38 91 THR A C 1
ATOM 707 O O . THR A 1 91 ? -10.734 11.386 12.950 1.00 89.38 91 THR A O 1
ATOM 710 N N . ARG A 1 92 ? -12.658 10.265 12.629 1.00 85.38 92 ARG A N 1
ATOM 711 C CA . ARG A 1 92 ? -12.342 9.141 13.505 1.00 85.38 92 ARG A CA 1
ATOM 712 C C . ARG A 1 92 ? -11.098 8.387 13.052 1.00 85.38 92 ARG A C 1
ATOM 714 O O . ARG A 1 92 ? -10.278 8.014 13.884 1.00 85.38 92 ARG A O 1
ATOM 721 N N . LEU A 1 93 ? -10.931 8.194 11.746 1.00 86.88 93 LEU A N 1
ATOM 722 C CA . LEU A 1 93 ? -9.770 7.532 11.168 1.00 86.88 93 LEU A CA 1
ATOM 723 C C . LEU A 1 93 ? -8.496 8.286 11.543 1.00 86.88 93 LEU A C 1
ATOM 725 O O . LEU A 1 93 ? -7.569 7.661 12.045 1.00 86.88 93 LEU A O 1
ATOM 729 N N . ARG A 1 94 ? -8.479 9.619 11.387 1.00 87.75 94 ARG A N 1
ATOM 730 C CA . ARG A 1 94 ? -7.348 10.480 11.783 1.00 87.75 94 ARG A CA 1
ATOM 731 C C . ARG A 1 94 ? -7.063 10.399 13.287 1.00 87.75 94 ARG A C 1
ATOM 733 O O . ARG A 1 94 ? -5.904 10.287 13.674 1.00 87.75 94 ARG A O 1
ATOM 740 N N . GLU A 1 95 ? -8.093 10.399 14.132 1.00 84.62 95 GLU A N 1
ATOM 741 C CA . GLU A 1 95 ? -7.936 10.282 15.591 1.00 84.62 95 GLU A CA 1
ATOM 742 C C . GLU A 1 95 ? -7.350 8.928 16.015 1.00 84.62 95 GLU A C 1
ATOM 744 O O . GLU A 1 95 ? -6.361 8.873 16.753 1.00 84.62 95 GLU A O 1
ATOM 749 N N . VAL A 1 96 ? -7.929 7.826 15.527 1.00 76.69 96 VAL A N 1
ATOM 750 C CA . VAL A 1 96 ? -7.486 6.462 15.858 1.00 76.69 96 VAL A CA 1
ATOM 751 C C . VAL A 1 96 ? -6.047 6.247 15.407 1.00 76.69 96 VAL A C 1
ATOM 753 O O . VAL A 1 96 ? -5.246 5.682 16.139 1.00 76.69 96 VAL A O 1
ATOM 756 N N . ILE A 1 97 ? -5.695 6.783 14.245 1.00 73.50 97 ILE A N 1
ATOM 757 C CA . ILE A 1 97 ? -4.350 6.741 13.680 1.00 73.50 97 ILE A CA 1
ATOM 758 C C . ILE A 1 97 ? -3.300 7.435 14.567 1.00 73.50 97 ILE A C 1
ATOM 760 O O . ILE A 1 97 ? -2.169 6.961 14.672 1.00 73.50 97 ILE A O 1
ATOM 764 N N . THR A 1 98 ? -3.658 8.549 15.212 1.00 73.94 98 THR A N 1
ATOM 765 C CA . THR A 1 98 ? -2.758 9.262 16.140 1.00 73.94 98 THR A CA 1
ATOM 766 C C . THR A 1 98 ? -2.655 8.606 17.518 1.00 73.94 98 THR A C 1
ATOM 768 O O . THR A 1 98 ? -1.785 8.964 18.312 1.00 73.94 98 THR A O 1
ATOM 771 N N . SER A 1 99 ? -3.525 7.638 17.806 1.00 74.75 99 SER A N 1
ATOM 772 C CA . SER A 1 99 ? -3.557 6.884 19.057 1.00 74.75 99 SER A CA 1
ATOM 773 C C . SER A 1 99 ? -3.145 5.425 18.831 1.00 74.75 99 SER A C 1
ATOM 775 O O . SER A 1 99 ? -2.806 5.003 17.727 1.00 74.75 99 SER A O 1
ATOM 777 N N . GLN A 1 100 ? -3.072 4.639 19.903 1.00 78.31 100 GLN A N 1
ATOM 778 C CA . GLN A 1 100 ? -2.703 3.234 19.781 1.00 78.31 100 GLN A CA 1
ATOM 779 C C . GLN A 1 100 ? -3.862 2.440 19.166 1.00 78.31 100 GLN A C 1
ATOM 781 O O . GLN A 1 100 ? -4.940 2.378 19.753 1.00 78.31 100 GLN A O 1
ATOM 786 N N . ILE A 1 101 ? -3.617 1.786 18.027 1.00 85.25 101 ILE A N 1
ATOM 787 C CA . ILE A 1 101 ? -4.567 0.847 17.420 1.00 85.25 101 ILE A CA 1
ATOM 788 C C . ILE A 1 101 ? -4.744 -0.350 18.368 1.00 85.25 101 ILE A C 1
ATOM 790 O O . ILE A 1 101 ? -3.799 -1.087 18.657 1.00 85.25 101 ILE A O 1
ATOM 794 N N . THR A 1 102 ? -5.958 -0.505 18.889 1.00 89.88 102 THR A N 1
ATOM 795 C CA . THR A 1 102 ? -6.403 -1.615 19.740 1.00 89.88 102 THR A CA 1
ATOM 796 C C . THR A 1 102 ? -7.268 -2.595 18.939 1.00 89.88 102 THR A C 1
ATOM 798 O O . THR A 1 102 ? -7.829 -2.205 17.912 1.00 89.88 102 THR A O 1
ATOM 801 N N . PRO A 1 103 ? -7.468 -3.841 19.408 1.00 91.44 103 PRO A N 1
ATOM 802 C CA . PRO A 1 103 ? -8.341 -4.798 18.723 1.00 91.44 103 PRO A CA 1
ATOM 803 C C . PRO A 1 103 ? -9.756 -4.269 18.441 1.00 91.44 103 PRO A C 1
ATOM 805 O O . PRO A 1 103 ? -10.296 -4.510 17.366 1.00 91.44 103 PRO A O 1
ATOM 808 N N . ASP A 1 104 ? -10.335 -3.495 19.363 1.00 89.88 104 ASP A N 1
ATOM 809 C CA . ASP A 1 104 ? -11.664 -2.903 19.174 1.00 89.88 104 ASP A CA 1
ATOM 810 C C . ASP A 1 104 ? -11.656 -1.879 18.029 1.00 89.88 104 ASP A C 1
ATOM 812 O O . ASP A 1 104 ? -12.548 -1.883 17.180 1.00 89.88 104 ASP A O 1
ATOM 816 N N . THR A 1 105 ? -10.608 -1.050 17.949 1.00 90.88 105 THR A N 1
ATOM 817 C CA . THR A 1 105 ? -10.455 -0.093 16.844 1.00 90.88 105 THR A CA 1
ATOM 818 C C . THR A 1 105 ? -10.155 -0.770 15.509 1.00 90.88 105 THR A C 1
ATOM 820 O O . THR A 1 105 ? -10.594 -0.281 14.473 1.00 90.88 105 THR A O 1
ATOM 823 N N . GLU A 1 106 ? -9.456 -1.910 15.498 1.00 93.62 106 GLU A N 1
ATOM 824 C CA . GLU A 1 106 ? -9.235 -2.680 14.267 1.00 93.62 106 GLU A CA 1
ATOM 825 C C . GLU A 1 106 ? -10.560 -3.186 13.684 1.00 93.62 106 GLU A C 1
ATOM 827 O O . GLU A 1 106 ? -10.790 -3.085 12.475 1.00 93.62 106 GLU A O 1
ATOM 832 N N . VAL A 1 107 ? -11.450 -3.692 14.547 1.00 93.56 107 VAL A N 1
ATOM 833 C CA . VAL A 1 107 ? -12.798 -4.139 14.163 1.00 93.56 107 VAL A CA 1
ATOM 834 C C . VAL A 1 107 ? -13.629 -2.963 13.654 1.00 93.56 107 VAL A C 1
ATOM 836 O O . VAL A 1 107 ? -14.263 -3.076 12.605 1.00 93.56 107 VAL A O 1
ATOM 839 N N . GLU A 1 108 ? -13.589 -1.827 14.355 1.00 92.00 108 GLU A N 1
ATOM 840 C CA . GLU A 1 108 ? -14.274 -0.589 13.960 1.00 92.00 108 GLU A CA 1
ATOM 841 C C . GLU A 1 108 ? -13.813 -0.103 12.573 1.00 92.00 108 GLU A C 1
ATOM 843 O O . GLU A 1 108 ? -14.637 0.135 11.687 1.00 92.00 108 GLU A O 1
ATOM 848 N N . ILE A 1 109 ? -12.496 -0.004 12.353 1.00 93.56 109 ILE A N 1
ATOM 849 C CA . ILE A 1 109 ? -11.915 0.433 11.076 1.00 93.56 109 ILE A CA 1
ATOM 850 C C . ILE A 1 109 ? -12.300 -0.532 9.957 1.00 93.56 109 ILE A C 1
ATOM 852 O O . ILE A 1 109 ? -12.766 -0.082 8.913 1.00 93.56 109 ILE A O 1
ATOM 856 N N . SER A 1 110 ? -12.154 -1.842 10.165 1.00 95.25 110 SER A N 1
ATOM 857 C CA . SER A 1 110 ? -12.461 -2.845 9.134 1.00 95.25 110 SER A CA 1
ATOM 858 C C . SER A 1 110 ? -13.946 -2.816 8.745 1.00 95.25 110 SER A C 1
ATOM 860 O O . SER A 1 110 ? -14.289 -2.903 7.564 1.00 95.25 110 SER A O 1
ATOM 862 N N . ALA A 1 111 ? -14.843 -2.625 9.722 1.00 94.38 111 ALA A N 1
ATOM 863 C CA . ALA A 1 111 ? -16.277 -2.490 9.474 1.00 94.38 111 ALA A CA 1
ATOM 864 C C . ALA A 1 111 ? -16.608 -1.233 8.653 1.00 94.38 111 ALA A C 1
ATOM 866 O O . ALA A 1 111 ? -17.369 -1.310 7.686 1.00 94.38 111 ALA A O 1
ATOM 867 N N . ASN A 1 112 ? -16.004 -0.091 8.991 1.00 93.50 112 ASN A N 1
ATOM 868 C CA . ASN A 1 112 ? -16.190 1.152 8.245 1.00 93.50 112 ASN A CA 1
ATOM 869 C C . ASN A 1 112 ? -15.579 1.088 6.843 1.00 93.50 112 ASN A C 1
ATOM 871 O O . ASN A 1 112 ? -16.190 1.556 5.884 1.00 93.50 112 ASN A O 1
ATOM 875 N N . VAL A 1 113 ? -14.414 0.458 6.696 1.00 94.94 113 VAL A N 1
ATOM 876 C CA . VAL A 1 113 ? -13.796 0.247 5.386 1.00 94.94 113 VAL A CA 1
ATOM 877 C C . VAL A 1 113 ? -14.727 -0.550 4.478 1.00 94.94 113 VAL A C 1
ATOM 879 O O . VAL A 1 113 ? -15.005 -0.119 3.360 1.00 94.94 113 VAL A O 1
ATOM 882 N N . LYS A 1 114 ? -15.294 -1.648 4.986 1.00 95.62 114 LYS A N 1
ATOM 883 C CA . LYS A 1 114 ? -16.283 -2.434 4.246 1.00 95.62 114 LYS A CA 1
ATOM 884 C C . LYS A 1 114 ? -17.528 -1.625 3.897 1.00 95.62 114 LYS A C 1
ATOM 886 O O . LYS A 1 114 ? -18.038 -1.749 2.788 1.00 95.62 114 LYS A O 1
ATOM 891 N N . LYS A 1 115 ? -18.011 -0.796 4.824 1.00 94.12 115 LYS A N 1
ATOM 892 C CA . LYS A 1 115 ? -19.187 0.058 4.618 1.00 94.12 115 LYS A CA 1
ATOM 893 C C . LYS A 1 115 ? -18.972 1.075 3.494 1.00 94.12 115 LYS A C 1
ATOM 89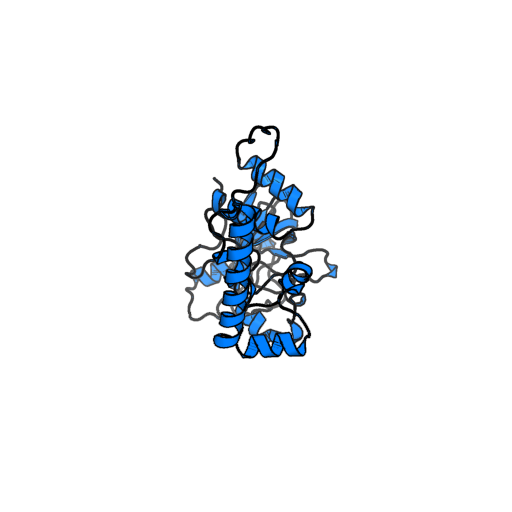5 O O . LYS A 1 115 ? -19.845 1.208 2.644 1.00 94.12 115 LYS A O 1
ATOM 900 N N . TYR A 1 116 ? -17.849 1.794 3.499 1.00 94.50 116 TYR A N 1
ATOM 901 C CA . TYR A 1 116 ? -17.650 2.942 2.609 1.00 94.50 116 TYR A CA 1
ATOM 902 C C . TYR A 1 116 ? -16.911 2.604 1.312 1.00 94.50 116 TYR A C 1
ATOM 904 O O . TYR A 1 116 ? -17.286 3.110 0.261 1.00 94.50 116 TYR A O 1
ATOM 912 N N . TYR A 1 117 ? -15.904 1.731 1.362 1.00 95.19 117 TYR A N 1
ATOM 913 C CA . TYR A 1 117 ? -15.131 1.339 0.177 1.00 95.19 117 TYR A CA 1
ATOM 914 C C . TYR A 1 117 ? -15.648 0.060 -0.484 1.00 95.19 117 TYR A C 1
ATOM 916 O O . TYR A 1 117 ? -15.145 -0.316 -1.535 1.00 95.19 117 TYR A O 1
ATOM 924 N N . GLN A 1 118 ? -16.633 -0.617 0.122 1.00 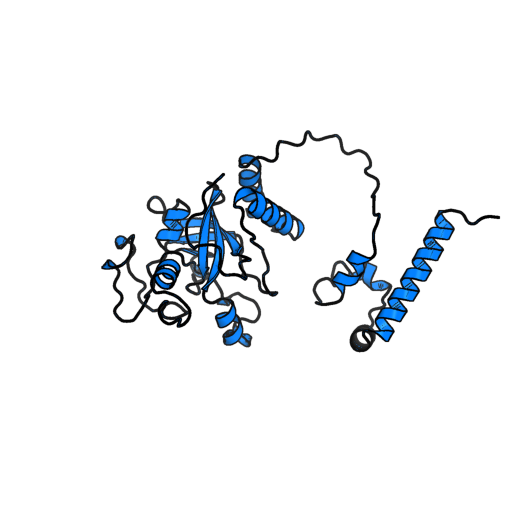95.75 118 GLN A N 1
ATOM 925 C CA . GLN A 1 118 ? -17.245 -1.844 -0.407 1.00 95.75 118 GLN A CA 1
ATOM 926 C C . GLN A 1 118 ? -16.243 -2.992 -0.632 1.00 95.75 118 GLN A C 1
ATOM 928 O O . GLN A 1 118 ? -16.484 -3.890 -1.434 1.00 95.75 118 GLN A O 1
ATOM 933 N N . VAL A 1 119 ? -15.136 -2.996 0.119 1.00 95.88 119 VAL A N 1
ATOM 934 C CA . VAL A 1 119 ? -14.099 -4.037 0.084 1.00 95.88 119 VAL A CA 1
ATOM 935 C C . VAL A 1 119 ? -13.818 -4.589 1.480 1.00 95.88 119 VAL A C 1
ATOM 937 O O . VAL A 1 119 ? -13.952 -3.883 2.479 1.00 95.88 119 VAL A O 1
ATOM 940 N N . SER A 1 120 ? -13.424 -5.861 1.565 1.00 97.38 120 SER A N 1
ATOM 941 C CA . SER A 1 120 ? -12.996 -6.474 2.826 1.00 97.38 120 SER A CA 1
ATOM 942 C C . SER A 1 120 ? -11.510 -6.197 3.042 1.00 97.38 120 SER A C 1
ATOM 944 O O . SER A 1 120 ? -10.680 -6.656 2.259 1.00 97.38 120 SER A O 1
ATOM 946 N N . ALA A 1 121 ? -11.161 -5.434 4.080 1.00 97.88 121 ALA A N 1
ATOM 947 C CA . ALA A 1 121 ? -9.768 -5.192 4.440 1.00 97.88 121 ALA A CA 1
ATOM 948 C C . ALA A 1 121 ? -9.540 -5.362 5.944 1.00 97.88 121 ALA A C 1
ATOM 950 O O . ALA A 1 121 ? -10.391 -4.980 6.749 1.00 97.88 121 ALA A O 1
ATOM 951 N N . VAL A 1 122 ? -8.402 -5.955 6.313 1.00 97.88 122 VAL A N 1
ATOM 952 C CA . VAL A 1 122 ? -8.141 -6.481 7.661 1.00 97.88 122 VAL A CA 1
ATOM 953 C C . VAL A 1 122 ? -6.712 -6.204 8.146 1.00 97.88 122 VAL A C 1
ATOM 955 O O . VAL A 1 122 ? -5.776 -6.035 7.364 1.00 97.88 122 VAL A O 1
ATOM 958 N N . PHE A 1 123 ? -6.532 -6.203 9.471 1.00 96.94 123 PHE A N 1
ATOM 959 C CA . PHE A 1 123 ? -5.237 -6.054 10.160 1.00 96.94 123 PHE A CA 1
ATOM 960 C C . PHE A 1 123 ? -4.484 -7.379 10.362 1.00 96.94 123 PHE A C 1
ATOM 962 O O . PHE A 1 123 ? -3.448 -7.430 11.022 1.00 96.94 123 PHE A O 1
ATOM 969 N N . SER A 1 124 ? -5.039 -8.495 9.908 1.00 96.94 124 SER A N 1
ATOM 970 C CA . SER A 1 124 ? -4.390 -9.800 9.964 1.00 96.94 124 SER A CA 1
ATOM 971 C C . SER A 1 124 ? -5.023 -10.688 8.912 1.00 96.94 124 SER A C 1
ATOM 973 O O . SER A 1 124 ? -6.249 -10.766 8.848 1.00 96.94 124 SER A O 1
ATOM 975 N N . LEU A 1 125 ? -4.199 -11.344 8.106 1.00 96.88 125 LEU A N 1
ATOM 976 C CA . LEU A 1 125 ? -4.640 -12.265 7.064 1.00 96.88 125 LEU A CA 1
ATOM 977 C C . LEU A 1 125 ? -3.769 -13.517 7.141 1.00 96.88 125 LEU A C 1
ATOM 979 O O . LEU A 1 125 ? -2.555 -13.399 7.235 1.00 96.88 125 LEU A O 1
ATOM 983 N N . ASP A 1 126 ? -4.366 -14.708 7.170 1.00 95.62 126 ASP A N 1
ATOM 984 C CA . ASP A 1 126 ? -3.646 -15.985 7.322 1.00 95.62 126 ASP A CA 1
ATOM 985 C C . ASP A 1 126 ? -2.637 -16.011 8.489 1.00 95.62 126 ASP A C 1
ATOM 987 O O . ASP A 1 126 ? -1.549 -16.568 8.377 1.00 95.62 126 ASP A O 1
ATOM 991 N N . ASN A 1 127 ? -2.988 -15.388 9.620 1.00 93.69 127 ASN A N 1
ATOM 992 C CA . ASN A 1 127 ? -2.120 -15.192 10.796 1.00 93.69 127 ASN A CA 1
ATOM 993 C C . ASN A 1 127 ? -0.891 -14.288 10.575 1.00 93.69 127 ASN A C 1
ATOM 995 O O . ASN A 1 127 ? -0.046 -14.186 11.462 1.00 93.69 127 ASN A O 1
ATOM 999 N N . ASN A 1 128 ? -0.803 -13.593 9.443 1.00 95.81 128 ASN A N 1
ATOM 1000 C CA . ASN A 1 128 ? 0.261 -12.646 9.138 1.00 95.81 128 ASN A CA 1
ATOM 1001 C C . ASN A 1 128 ? -0.152 -11.207 9.463 1.00 95.81 128 ASN A C 1
ATOM 1003 O O . ASN A 1 128 ? -1.306 -10.811 9.288 1.00 95.81 128 ASN A O 1
ATOM 1007 N N . ARG A 1 129 ? 0.823 -10.404 9.906 1.00 96.75 129 ARG A N 1
ATOM 1008 C CA . ARG A 1 129 ? 0.669 -8.977 10.226 1.00 96.75 129 ARG A CA 1
ATOM 1009 C C . ARG A 1 129 ? 1.829 -8.163 9.668 1.00 96.75 129 ARG A C 1
ATOM 1011 O O . ARG A 1 129 ? 2.969 -8.618 9.699 1.00 96.75 129 ARG A O 1
ATOM 1018 N N . ILE A 1 130 ? 1.552 -6.930 9.246 1.00 95.81 130 ILE A N 1
ATOM 1019 C CA . ILE A 1 130 ? 2.596 -5.969 8.864 1.00 95.81 130 ILE A CA 1
ATOM 1020 C C . ILE A 1 130 ? 3.121 -5.199 10.090 1.00 95.81 130 ILE A C 1
ATOM 1022 O O . ILE A 1 130 ? 2.394 -5.053 11.076 1.00 95.81 130 ILE A O 1
ATOM 1026 N N . PRO A 1 131 ? 4.364 -4.678 10.049 1.00 93.75 131 PRO A N 1
ATOM 1027 C CA . PRO A 1 131 ? 4.979 -4.009 11.202 1.00 93.75 131 PRO A CA 1
ATOM 1028 C C . PRO A 1 131 ? 4.294 -2.692 11.581 1.00 93.75 131 PRO A C 1
ATOM 1030 O O . PRO A 1 131 ? 4.285 -2.300 12.746 1.00 93.75 131 PRO A O 1
ATOM 1033 N N . PHE A 1 132 ? 3.723 -2.005 10.590 1.00 94.44 132 PHE A N 1
ATOM 1034 C CA . PHE A 1 132 ? 3.017 -0.739 10.752 1.00 94.44 132 PHE A CA 1
ATOM 1035 C C . PHE A 1 132 ? 1.789 -0.739 9.850 1.00 94.44 132 PHE A C 1
ATOM 1037 O O . PHE A 1 132 ? 1.907 -1.066 8.674 1.00 94.44 132 PHE A O 1
ATOM 1044 N N . TYR A 1 133 ? 0.643 -0.326 10.384 1.00 95.12 133 TYR A N 1
ATOM 1045 C CA . TYR A 1 133 ? -0.577 -0.091 9.599 1.00 95.12 133 TYR A CA 1
ATOM 1046 C C . TYR A 1 133 ? -0.744 1.381 9.247 1.00 95.12 133 TYR A C 1
ATOM 1048 O O . TYR A 1 133 ? -1.408 1.709 8.276 1.00 95.12 133 TYR A O 1
ATOM 1056 N N . PHE A 1 134 ? -0.102 2.268 10.005 1.00 94.75 134 PHE A N 1
ATOM 1057 C CA . PHE A 1 134 ? -0.122 3.697 9.765 1.00 94.75 134 PHE A CA 1
ATOM 1058 C C . PHE A 1 134 ? 1.289 4.272 9.695 1.00 94.75 134 PHE A C 1
ATOM 1060 O O . PHE A 1 134 ? 2.188 3.867 10.440 1.00 94.75 134 PHE A O 1
ATOM 1067 N N . GLY A 1 135 ? 1.460 5.260 8.826 1.00 94.38 135 GLY A N 1
ATOM 1068 C CA . GLY A 1 135 ? 2.645 6.089 8.792 1.00 94.38 135 GLY A CA 1
ATOM 1069 C C . GLY A 1 135 ? 2.855 6.779 7.458 1.00 94.38 135 GLY A C 1
ATOM 1070 O O . GLY A 1 135 ? 2.069 6.664 6.515 1.00 94.38 135 GLY A O 1
ATOM 1071 N N . SER A 1 136 ? 3.975 7.490 7.399 1.00 96.38 136 SER A N 1
ATOM 1072 C CA . SER A 1 136 ? 4.366 8.241 6.220 1.00 96.38 136 SER A CA 1
ATOM 1073 C C . SER A 1 136 ? 4.749 7.308 5.068 1.00 96.38 136 SER A C 1
ATOM 1075 O O . SER A 1 136 ? 5.694 6.519 5.179 1.00 96.38 136 SER A O 1
ATOM 1077 N N . MET A 1 137 ? 4.043 7.463 3.952 1.00 98.25 137 MET A N 1
ATOM 1078 C CA . MET A 1 137 ? 4.370 6.921 2.641 1.00 98.25 137 MET A CA 1
ATOM 1079 C C . MET A 1 137 ? 5.146 7.957 1.829 1.00 98.25 137 MET A C 1
ATOM 1081 O O . MET A 1 137 ? 4.808 9.141 1.841 1.00 98.25 137 MET A O 1
ATOM 1085 N N . GLY A 1 138 ? 6.200 7.528 1.140 1.00 98.19 138 GLY A N 1
ATOM 1086 C CA . GLY A 1 138 ? 6.921 8.356 0.174 1.00 98.19 138 GLY A CA 1
ATOM 1087 C C . GLY A 1 138 ? 6.722 7.889 -1.263 1.00 98.19 138 GLY A C 1
ATOM 1088 O O . GLY A 1 138 ? 6.424 6.724 -1.499 1.00 98.19 138 GLY A O 1
ATOM 1089 N N . LEU A 1 139 ? 6.944 8.807 -2.201 1.00 98.19 139 LEU A N 1
ATOM 1090 C CA . LEU A 1 139 ? 7.034 8.504 -3.625 1.00 98.19 139 LEU A CA 1
ATOM 1091 C C . LEU A 1 139 ? 8.263 7.636 -3.900 1.00 98.19 139 LEU A C 1
ATOM 1093 O O . LEU A 1 139 ? 9.377 8.000 -3.507 1.00 98.19 139 LEU A O 1
ATOM 1097 N N . GLU A 1 140 ? 8.027 6.517 -4.571 1.00 97.62 140 GLU A N 1
ATOM 1098 C CA . GLU A 1 140 ? 9.036 5.616 -5.114 1.00 97.62 140 GLU A CA 1
ATOM 1099 C C . GLU A 1 140 ? 9.195 5.840 -6.626 1.00 97.62 140 GLU A C 1
ATOM 1101 O O . GLU A 1 140 ? 8.368 6.485 -7.271 1.00 97.62 140 GLU A O 1
ATOM 1106 N N . GLN A 1 141 ? 10.286 5.319 -7.180 1.00 97.56 141 GLN A N 1
ATOM 1107 C CA . GLN A 1 141 ? 10.532 5.277 -8.625 1.00 97.56 141 GLN A CA 1
ATOM 1108 C C . GLN A 1 141 ? 9.966 3.987 -9.207 1.00 97.56 141 GLN A C 1
ATOM 1110 O O . GLN A 1 141 ? 9.925 2.996 -8.489 1.00 97.56 141 GLN A O 1
ATOM 1115 N N . HIS A 1 142 ? 9.651 3.952 -10.501 1.00 98.06 142 HIS A N 1
ATOM 1116 C CA . HIS A 1 142 ? 9.190 2.724 -11.153 1.00 98.06 142 HIS A CA 1
ATOM 1117 C C . HIS A 1 142 ? 10.123 1.532 -10.926 1.00 98.06 142 HIS A C 1
ATOM 1119 O O . HIS A 1 142 ? 11.345 1.679 -10.796 1.00 98.06 142 HIS A O 1
ATOM 1125 N N . LEU A 1 143 ? 9.535 0.338 -10.904 1.00 96.81 143 LEU A N 1
ATOM 1126 C CA . LEU A 1 143 ? 10.265 -0.920 -10.802 1.00 96.81 143 LEU A CA 1
ATOM 1127 C C . LEU A 1 143 ? 10.286 -1.627 -12.156 1.00 96.81 143 LEU A C 1
ATOM 1129 O O . LEU A 1 143 ? 9.376 -1.512 -12.972 1.00 96.81 143 LEU A O 1
ATOM 1133 N N . PHE A 1 144 ? 11.327 -2.423 -12.387 1.00 95.44 144 PHE A N 1
ATOM 1134 C CA . PHE A 1 144 ? 11.446 -3.171 -13.634 1.00 95.44 144 PHE A CA 1
ATOM 1135 C C . PHE A 1 144 ? 10.354 -4.238 -13.757 1.00 95.44 144 PHE A C 1
ATOM 1137 O O . PHE A 1 144 ? 10.287 -5.175 -12.951 1.00 95.44 144 PHE A O 1
ATOM 1144 N N . ARG A 1 145 ? 9.559 -4.173 -14.828 1.00 94.75 145 ARG A N 1
ATOM 1145 C CA . ARG A 1 145 ? 8.567 -5.206 -15.148 1.00 94.75 145 ARG A CA 1
ATOM 1146 C C . ARG A 1 145 ? 9.224 -6.437 -15.752 1.00 94.75 145 ARG A C 1
ATOM 1148 O O . ARG A 1 145 ? 8.830 -7.546 -15.408 1.00 94.75 145 ARG A O 1
ATOM 1155 N N . PHE A 1 146 ? 10.238 -6.252 -16.595 1.00 93.56 146 PHE A N 1
ATOM 1156 C CA . PHE A 1 146 ? 11.020 -7.298 -17.265 1.00 93.56 146 PHE A CA 1
ATOM 1157 C C . PHE A 1 146 ? 12.447 -6.807 -17.578 1.00 93.56 146 PHE A C 1
ATOM 1159 O O . PHE A 1 146 ? 12.817 -5.669 -17.284 1.00 93.56 146 PHE A O 1
ATOM 1166 N N . GLU A 1 147 ? 13.286 -7.676 -18.143 1.00 92.50 147 GLU A N 1
ATOM 1167 C CA . GLU A 1 147 ? 14.645 -7.312 -18.554 1.00 92.50 147 GLU A CA 1
ATOM 1168 C C . GLU A 1 147 ? 14.640 -6.375 -19.771 1.00 92.50 147 GLU A C 1
ATOM 1170 O O . GLU A 1 147 ? 14.023 -6.672 -20.789 1.00 92.50 147 GLU A O 1
ATOM 1175 N N . GLY A 1 148 ? 15.343 -5.244 -19.675 1.00 92.12 148 GLY A N 1
ATOM 1176 C CA . GLY A 1 148 ? 15.338 -4.210 -20.717 1.00 92.12 148 GLY A CA 1
ATOM 1177 C C . GLY A 1 148 ? 14.158 -3.237 -20.636 1.00 92.12 148 GLY A C 1
ATOM 1178 O O . GLY A 1 148 ? 13.997 -2.418 -21.537 1.00 92.12 148 GLY A O 1
ATOM 1179 N N . ASP A 1 149 ? 13.350 -3.306 -19.575 1.00 94.94 14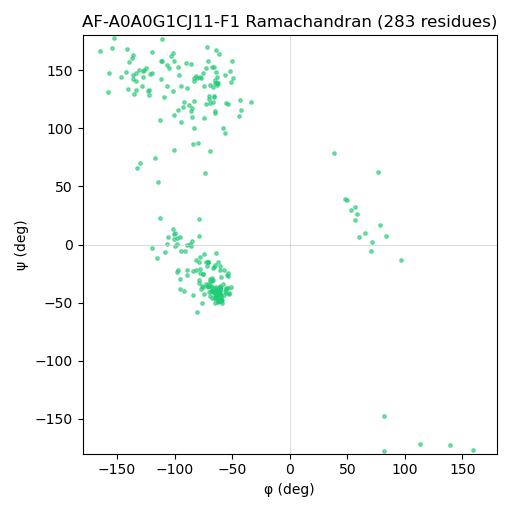9 ASP A N 1
ATOM 1180 C CA . ASP A 1 149 ? 12.296 -2.330 -19.313 1.00 94.94 149 ASP A CA 1
ATOM 1181 C C . ASP A 1 149 ? 12.872 -0.924 -19.073 1.00 94.94 149 ASP A C 1
ATOM 1183 O O . ASP A 1 149 ? 13.951 -0.764 -18.491 1.00 94.94 149 ASP A O 1
ATOM 1187 N N . THR A 1 150 ? 12.161 0.103 -19.537 1.00 94.44 150 THR A N 1
ATOM 1188 C CA . THR A 1 150 ? 12.634 1.493 -19.530 1.00 94.44 150 THR A CA 1
ATOM 1189 C C . THR A 1 150 ? 11.540 2.440 -19.076 1.00 94.44 150 THR A C 1
ATOM 1191 O O . THR A 1 150 ? 10.403 2.328 -19.521 1.00 94.44 150 THR A O 1
ATOM 1194 N N . VAL A 1 151 ? 11.910 3.466 -18.304 1.00 95.12 151 VAL A N 1
ATOM 1195 C CA . VAL A 1 151 ? 10.972 4.457 -17.741 1.00 95.12 151 VAL A CA 1
ATOM 1196 C C . VAL A 1 151 ? 10.057 5.133 -18.778 1.00 95.12 151 VAL A C 1
ATOM 1198 O O . VAL A 1 151 ? 8.933 5.506 -18.470 1.00 95.12 151 VAL A O 1
ATOM 1201 N N . THR A 1 152 ? 10.490 5.237 -20.037 1.00 94.69 152 THR A N 1
ATOM 1202 C CA . THR A 1 152 ? 9.692 5.782 -21.153 1.00 94.69 152 THR A CA 1
ATOM 1203 C C . THR A 1 152 ? 8.419 4.987 -21.460 1.00 94.69 152 THR A C 1
ATOM 1205 O O . THR A 1 152 ? 7.553 5.477 -22.179 1.00 94.69 152 THR A O 1
ATOM 1208 N N . GLN A 1 153 ? 8.310 3.762 -20.946 1.00 91.38 153 GLN A N 1
ATOM 1209 C CA . GLN A 1 153 ? 7.164 2.871 -21.118 1.00 91.38 153 GLN A CA 1
ATOM 1210 C C . GLN A 1 153 ? 6.190 2.911 -19.925 1.00 91.38 153 GLN A C 1
ATOM 1212 O O . GLN A 1 153 ? 5.249 2.110 -19.882 1.00 91.38 153 GLN A O 1
ATOM 1217 N N . HIS A 1 154 ? 6.426 3.801 -18.957 1.00 95.31 154 HIS A N 1
ATOM 1218 C CA . HIS A 1 154 ? 5.618 3.966 -17.750 1.00 95.31 154 HIS A CA 1
ATOM 1219 C C . HIS A 1 154 ? 4.873 5.308 -17.778 1.00 95.31 154 HIS A C 1
ATOM 1221 O O . HIS A 1 154 ? 5.256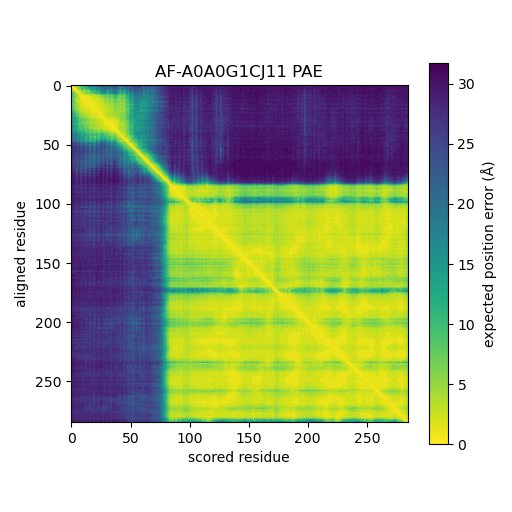 6.241 -18.492 1.00 95.31 154 HIS A O 1
ATOM 1227 N N . GLY A 1 155 ? 3.787 5.400 -17.003 1.00 92.69 155 GLY A N 1
ATOM 1228 C CA . GLY A 1 155 ? 3.226 6.702 -16.634 1.00 92.69 155 GLY A CA 1
ATOM 1229 C C . GLY A 1 155 ? 4.233 7.469 -15.776 1.00 92.69 155 GLY A C 1
ATOM 1230 O O . GLY A 1 155 ? 5.220 6.892 -15.352 1.00 92.69 155 GLY A O 1
ATOM 1231 N N . PHE A 1 156 ? 4.032 8.769 -15.546 1.00 95.88 156 PHE A N 1
ATOM 1232 C CA . PHE A 1 156 ? 4.865 9.545 -14.606 1.00 95.88 156 PHE A CA 1
ATOM 1233 C C . PHE A 1 156 ? 6.385 9.349 -14.774 1.00 95.88 156 PHE A C 1
ATOM 1235 O O . PHE A 1 156 ? 7.138 9.263 -13.798 1.00 95.88 156 PHE A O 1
ATOM 1242 N N . SER A 1 157 ? 6.843 9.261 -16.028 1.00 95.25 157 SER A N 1
ATOM 1243 C CA . SER A 1 157 ? 8.223 8.900 -16.371 1.00 95.25 157 SER A CA 1
ATOM 1244 C C . SER A 1 157 ? 9.288 9.822 -15.755 1.00 95.25 157 SER A C 1
ATOM 1246 O O . SER A 1 157 ? 10.437 9.425 -15.565 1.00 95.25 157 SER A O 1
ATOM 1248 N N . GLU A 1 158 ? 8.904 11.042 -15.382 1.00 95.75 158 GLU A N 1
ATOM 1249 C CA . GLU A 1 158 ? 9.709 12.015 -14.645 1.00 95.75 158 GLU A CA 1
ATOM 1250 C C . GLU A 1 158 ? 10.156 11.537 -13.252 1.00 95.75 158 GLU A C 1
ATOM 1252 O O . GLU A 1 158 ? 11.110 12.082 -12.699 1.00 95.75 158 GLU A O 1
ATOM 1257 N N . THR A 1 159 ? 9.506 10.517 -12.685 1.00 96.06 159 THR A N 1
ATOM 1258 C CA . THR A 1 159 ? 9.877 9.919 -11.389 1.00 96.06 159 THR A CA 1
ATOM 1259 C C . THR A 1 159 ? 11.069 8.958 -11.495 1.00 96.06 159 THR A C 1
ATOM 1261 O O . THR A 1 159 ? 11.734 8.661 -10.497 1.00 96.06 159 THR A O 1
ATOM 1264 N N . GLY A 1 160 ? 11.422 8.546 -12.716 1.00 96.94 160 GLY A N 1
ATOM 1265 C CA . GLY A 1 160 ? 12.569 7.688 -12.991 1.00 96.94 160 GLY A CA 1
ATOM 1266 C C . GLY A 1 160 ? 12.303 6.197 -12.766 1.00 96.94 160 GLY A C 1
ATOM 1267 O O . GLY A 1 160 ? 11.201 5.771 -12.431 1.00 96.94 160 GLY A O 1
ATOM 1268 N N . MET A 1 161 ? 13.355 5.403 -12.966 1.00 97.06 161 MET A N 1
ATOM 1269 C CA . MET A 1 161 ? 13.383 3.961 -12.712 1.00 97.06 161 MET A CA 1
ATOM 1270 C C . MET A 1 161 ? 14.325 3.689 -11.541 1.00 97.06 161 MET A C 1
ATOM 1272 O O . MET A 1 161 ? 15.377 4.329 -11.437 1.00 97.06 161 MET A O 1
ATOM 1276 N N . ALA A 1 162 ? 13.969 2.735 -10.685 1.00 95.12 162 ALA A N 1
ATOM 1277 C CA . ALA A 1 162 ? 14.832 2.292 -9.604 1.00 95.12 162 ALA A CA 1
ATOM 1278 C C . ALA A 1 162 ? 16.196 1.817 -10.150 1.00 95.12 162 ALA A C 1
ATOM 1280 O O . ALA A 1 162 ? 16.274 1.227 -11.230 1.00 95.12 162 ALA A O 1
ATOM 1281 N N . PRO A 1 163 ? 17.299 2.020 -9.407 1.00 92.38 163 PRO A N 1
ATOM 1282 C CA . PRO A 1 163 ? 18.636 1.631 -9.863 1.00 92.38 163 PRO A CA 1
ATOM 1283 C C . PRO A 1 163 ? 18.850 0.109 -9.880 1.00 92.38 163 PRO A C 1
ATOM 1285 O O . PRO A 1 163 ? 19.825 -0.376 -10.452 1.00 92.38 163 PRO A O 1
ATOM 1288 N N . ALA A 1 164 ? 17.970 -0.649 -9.225 1.00 91.69 164 ALA A N 1
ATOM 1289 C CA . ALA A 1 164 ? 18.036 -2.095 -9.114 1.00 91.69 164 ALA A CA 1
ATOM 1290 C C . ALA A 1 164 ? 16.637 -2.712 -9.200 1.00 91.69 164 ALA A C 1
ATOM 1292 O O . ALA A 1 164 ? 15.618 -2.029 -9.115 1.00 91.69 164 ALA A O 1
ATOM 1293 N N . ARG A 1 165 ? 16.599 -4.038 -9.349 1.00 92.06 165 ARG A N 1
ATOM 1294 C CA . ARG A 1 165 ? 15.362 -4.810 -9.206 1.00 92.06 165 ARG A CA 1
ATOM 1295 C C . ARG A 1 165 ? 14.869 -4.723 -7.764 1.00 92.06 165 ARG A C 1
ATOM 1297 O O . ARG A 1 165 ? 15.682 -4.831 -6.845 1.00 92.06 165 ARG A O 1
ATOM 1304 N N . GLY A 1 166 ? 13.554 -4.633 -7.589 1.00 89.75 166 GLY A N 1
ATOM 1305 C CA . GLY A 1 166 ? 12.940 -4.788 -6.275 1.00 89.75 166 GLY A CA 1
ATOM 1306 C C . GLY A 1 166 ? 13.206 -6.177 -5.684 1.00 89.75 166 GLY A C 1
ATOM 1307 O O . GLY A 1 166 ? 13.564 -7.133 -6.384 1.00 89.75 166 GLY A O 1
ATOM 1308 N N . ALA A 1 167 ? 12.989 -6.318 -4.382 1.00 92.12 167 ALA A N 1
ATOM 1309 C CA . ALA A 1 167 ? 13.199 -7.520 -3.583 1.00 92.12 167 ALA A CA 1
ATOM 1310 C C . ALA A 1 167 ? 12.479 -8.758 -4.139 1.00 92.12 167 ALA A C 1
ATOM 1312 O O . ALA A 1 167 ? 12.896 -9.895 -3.875 1.00 92.12 167 ALA A O 1
ATOM 1313 N N . PHE A 1 168 ? 11.407 -8.568 -4.910 1.00 93.44 168 PHE A N 1
ATOM 1314 C CA . PHE A 1 168 ? 10.612 -9.641 -5.510 1.00 93.44 168 PHE A CA 1
ATOM 1315 C C . PHE A 1 168 ? 10.959 -9.954 -6.970 1.00 93.44 168 PHE A C 1
ATOM 1317 O O . PHE A 1 168 ? 10.409 -10.917 -7.520 1.00 93.44 168 PHE A O 1
ATOM 1324 N N . GLY A 1 169 ? 11.931 -9.243 -7.548 1.00 92.94 169 GLY A N 1
ATOM 1325 C CA . GLY A 1 169 ? 12.390 -9.414 -8.922 1.00 92.94 169 GLY A CA 1
ATOM 1326 C C . GLY A 1 169 ? 11.502 -8.686 -9.930 1.00 92.94 169 GLY A C 1
ATOM 1327 O O . GLY A 1 169 ? 10.965 -7.626 -9.637 1.00 92.94 169 GLY A O 1
ATOM 1328 N N . TYR A 1 170 ? 11.378 -9.262 -11.125 1.00 94.06 170 TYR A N 1
ATOM 1329 C CA . TYR A 1 170 ? 10.524 -8.746 -12.195 1.00 94.06 170 TYR A CA 1
ATOM 1330 C C . TYR A 1 170 ? 9.048 -9.093 -11.958 1.00 94.06 170 TYR A C 1
ATOM 1332 O O . TYR A 1 170 ? 8.733 -10.200 -11.508 1.00 94.06 170 TYR A O 1
ATOM 1340 N N . PHE A 1 171 ? 8.146 -8.185 -12.333 1.00 91.69 171 PHE A N 1
ATOM 1341 C CA . PHE A 1 171 ? 6.699 -8.435 -12.320 1.00 91.69 171 PHE A CA 1
ATOM 1342 C C . PHE A 1 171 ? 6.285 -9.478 -13.374 1.00 91.69 171 PHE A C 1
ATOM 1344 O O . PHE A 1 171 ? 5.468 -10.353 -13.085 1.00 91.69 171 PHE A O 1
ATOM 1351 N N . PHE A 1 172 ? 6.935 -9.482 -14.548 1.00 88.81 172 PHE A N 1
ATOM 1352 C CA . PHE A 1 172 ? 6.653 -10.380 -15.683 1.00 88.81 172 PHE A CA 1
ATOM 1353 C C . PHE A 1 172 ? 7.240 -11.794 -15.519 1.00 88.81 172 PHE A C 1
ATOM 1355 O O . PHE A 1 172 ? 7.456 -12.521 -16.485 1.00 88.81 172 PHE A O 1
ATOM 1362 N N . ALA A 1 173 ? 7.513 -12.209 -14.284 1.00 79.25 173 ALA A N 1
ATOM 1363 C CA . ALA A 1 173 ? 7.968 -13.561 -13.970 1.00 79.25 173 ALA A CA 1
ATOM 1364 C C . ALA A 1 173 ? 6.813 -14.501 -13.558 1.00 79.25 173 ALA A C 1
ATOM 1366 O O . ALA A 1 173 ? 7.068 -15.620 -13.112 1.00 79.25 173 ALA A O 1
ATOM 1367 N N . GLN A 1 174 ? 5.554 -14.053 -13.653 1.00 78.25 174 GLN A N 1
ATOM 1368 C CA . GLN A 1 174 ? 4.372 -14.789 -13.192 1.00 78.25 174 GLN A CA 1
ATOM 1369 C C . GLN A 1 174 ? 3.645 -15.467 -14.356 1.00 78.25 174 GLN A C 1
ATOM 1371 O O . GLN A 1 174 ? 3.028 -14.811 -15.187 1.00 78.25 174 GLN A O 1
ATOM 1376 N N . SER A 1 175 ? 3.681 -16.800 -14.403 1.00 74.12 175 SER A N 1
ATOM 1377 C CA . SER A 1 175 ? 3.087 -17.583 -15.497 1.00 74.12 175 SER A CA 1
ATOM 1378 C C . SER A 1 175 ? 1.555 -17.632 -15.491 1.00 74.12 175 SER A C 1
ATOM 1380 O O . SER A 1 175 ? 0.958 -18.027 -16.488 1.00 74.12 175 SER A O 1
ATOM 1382 N N . ASN A 1 176 ? 0.910 -17.259 -14.384 1.00 85.38 176 ASN A N 1
ATOM 1383 C CA . ASN A 1 176 ? -0.539 -17.346 -14.196 1.00 85.38 176 ASN A CA 1
ATOM 1384 C C . ASN A 1 176 ? -1.279 -16.013 -14.399 1.00 85.38 176 ASN A C 1
ATOM 1386 O O . ASN A 1 176 ? -2.480 -15.962 -14.147 1.00 85.38 176 ASN A O 1
ATOM 1390 N N . LYS A 1 177 ? -0.589 -14.946 -14.820 1.00 87.69 177 LYS A N 1
ATOM 1391 C CA . LYS A 1 177 ? -1.179 -13.615 -15.010 1.00 87.69 177 LYS A CA 1
ATOM 1392 C C . LYS A 1 177 ? -1.049 -13.154 -16.452 1.00 87.69 177 LYS A C 1
ATOM 1394 O O . LYS A 1 177 ? -0.095 -13.477 -17.156 1.00 87.69 177 LYS A O 1
ATOM 1399 N N . THR A 1 178 ? -2.032 -12.383 -16.898 1.00 90.88 178 THR A N 1
ATOM 1400 C CA . THR A 1 178 ? -1.975 -11.692 -18.186 1.00 90.88 178 THR A CA 1
ATOM 1401 C C . THR A 1 178 ? -0.963 -10.549 -18.132 1.00 90.88 178 THR A C 1
ATOM 1403 O O . THR A 1 178 ? -0.664 -10.010 -17.066 1.00 90.88 178 THR A O 1
ATOM 1406 N N . ILE A 1 179 ? -0.468 -10.124 -19.297 1.00 90.56 179 ILE A N 1
ATOM 1407 C CA . ILE A 1 179 ? 0.437 -8.968 -19.403 1.00 90.56 179 ILE A CA 1
ATOM 1408 C C . ILE A 1 179 ? -0.192 -7.714 -18.781 1.00 90.56 179 ILE A C 1
ATOM 1410 O O . ILE A 1 179 ? 0.497 -6.985 -18.077 1.00 90.56 179 ILE A O 1
ATOM 1414 N N . SER A 1 180 ? -1.496 -7.487 -18.979 1.00 92.44 180 SER A N 1
ATOM 1415 C CA . SER A 1 180 ? -2.190 -6.334 -18.389 1.00 92.44 180 SER A CA 1
ATOM 1416 C C . SER A 1 180 ? -2.153 -6.368 -16.864 1.00 92.44 180 SER A C 1
ATOM 1418 O O . SER A 1 180 ? -1.793 -5.373 -16.251 1.00 92.44 180 SER A O 1
ATOM 1420 N N . GLN A 1 181 ? -2.445 -7.521 -16.253 1.00 92.12 181 GLN A N 1
ATOM 1421 C CA . GLN A 1 181 ? -2.391 -7.668 -14.795 1.00 92.12 181 GLN A CA 1
ATOM 1422 C C . GLN A 1 181 ? -0.981 -7.404 -14.259 1.00 92.12 181 GLN A C 1
ATOM 1424 O O . GLN A 1 181 ? -0.825 -6.699 -13.271 1.00 92.12 181 GLN A O 1
ATOM 1429 N N . MET A 1 182 ? 0.052 -7.915 -14.932 1.00 93.31 182 MET A N 1
ATOM 1430 C CA . MET A 1 182 ? 1.442 -7.696 -14.515 1.00 93.31 182 MET A CA 1
ATOM 1431 C C . MET A 1 182 ? 1.897 -6.239 -14.699 1.00 93.31 182 MET A C 1
ATOM 1433 O O . MET A 1 182 ? 2.746 -5.768 -13.947 1.00 93.31 182 MET A O 1
ATOM 1437 N N . ILE A 1 183 ? 1.344 -5.512 -15.678 1.00 95.19 183 ILE A N 1
ATOM 1438 C CA . ILE A 1 183 ? 1.545 -4.061 -15.808 1.00 95.19 183 ILE A CA 1
ATOM 1439 C C . ILE A 1 183 ? 0.874 -3.333 -14.644 1.00 95.19 183 ILE A C 1
ATOM 1441 O O . ILE A 1 183 ? 1.487 -2.452 -14.048 1.00 95.19 183 ILE A O 1
ATOM 1445 N N . ASP A 1 184 ? -0.365 -3.690 -14.316 1.00 96.50 184 ASP A N 1
ATOM 1446 C CA . ASP A 1 184 ? -1.115 -3.012 -13.261 1.00 96.50 184 ASP A CA 1
ATOM 1447 C C . ASP A 1 184 ? -0.517 -3.265 -11.873 1.00 96.50 184 ASP A C 1
ATOM 1449 O O . ASP A 1 184 ? -0.577 -2.390 -11.017 1.00 96.50 184 ASP A O 1
ATOM 1453 N N . GLU A 1 185 ? 0.132 -4.406 -11.652 1.00 96.50 185 GLU A N 1
ATOM 1454 C CA . GLU A 1 185 ? 0.887 -4.654 -10.422 1.00 96.50 185 GLU A CA 1
ATOM 1455 C C . GLU A 1 185 ? 2.065 -3.706 -10.237 1.00 96.50 185 GLU A C 1
ATOM 1457 O O . GLU A 1 185 ? 2.307 -3.263 -9.119 1.00 96.50 185 GLU A O 1
ATOM 1462 N N . GLU A 1 186 ? 2.789 -3.384 -11.310 1.00 97.25 186 GLU A N 1
ATOM 1463 C CA . GLU A 1 186 ? 3.878 -2.409 -11.241 1.00 97.25 186 GLU A CA 1
ATOM 1464 C C . GLU A 1 186 ? 3.347 -0.977 -11.176 1.00 97.25 186 GLU A C 1
ATOM 1466 O O . GLU A 1 186 ? 3.885 -0.156 -10.446 1.00 97.25 186 GLU A O 1
ATOM 1471 N N . ARG A 1 187 ? 2.242 -0.664 -11.852 1.00 97.81 187 ARG A N 1
ATOM 1472 C CA . ARG A 1 187 ? 1.605 0.646 -11.666 1.00 97.81 187 ARG A CA 1
ATOM 1473 C C . ARG A 1 187 ? 1.145 0.831 -10.232 1.00 97.81 187 ARG A C 1
ATOM 1475 O O . ARG A 1 187 ? 1.303 1.897 -9.665 1.00 97.81 187 ARG A O 1
ATOM 1482 N N . PHE A 1 188 ? 0.565 -0.203 -9.636 1.00 98.56 188 PHE A N 1
ATOM 1483 C CA . PHE A 1 188 ? -0.042 -0.124 -8.318 1.00 98.56 188 PHE A CA 1
ATOM 1484 C C . PHE A 1 188 ? 0.702 -0.978 -7.301 1.00 98.56 188 PHE A C 1
ATOM 1486 O O . PHE A 1 188 ? 0.086 -1.789 -6.611 1.00 98.56 188 PHE A O 1
ATOM 1493 N N . TYR A 1 189 ? 2.018 -0.783 -7.165 1.00 98.62 189 TYR A N 1
ATOM 1494 C CA . TYR A 1 189 ? 2.759 -1.380 -6.054 1.00 98.62 189 TYR A CA 1
ATOM 1495 C C . TYR A 1 189 ? 2.954 -0.418 -4.881 1.00 98.62 189 TYR A C 1
ATOM 1497 O O . TYR A 1 189 ? 3.051 0.806 -5.032 1.00 98.62 189 TYR A O 1
ATOM 1505 N N . ILE A 1 190 ? 3.075 -1.022 -3.704 1.00 98.69 190 ILE A N 1
ATOM 1506 C CA . ILE A 1 190 ? 3.603 -0.422 -2.485 1.00 98.69 190 ILE A CA 1
ATOM 1507 C C . ILE A 1 190 ? 4.840 -1.173 -1.998 1.00 98.69 190 ILE A C 1
ATOM 1509 O O . ILE A 1 190 ? 5.119 -2.307 -2.401 1.00 98.69 190 ILE A O 1
ATOM 1513 N N . VAL A 1 191 ? 5.557 -0.529 -1.086 1.00 98.06 191 VAL A N 1
ATOM 1514 C CA . VAL A 1 191 ? 6.741 -1.050 -0.408 1.00 98.06 191 VAL A CA 1
ATOM 1515 C C . VAL A 1 191 ? 6.497 -1.021 1.096 1.00 98.06 191 VAL A C 1
ATOM 1517 O O . VAL A 1 191 ? 6.045 -0.005 1.632 1.00 98.06 191 VAL A O 1
ATOM 1520 N N . LEU A 1 192 ? 6.802 -2.129 1.774 1.00 97.00 192 LEU A N 1
ATOM 1521 C CA . LEU A 1 192 ? 6.689 -2.273 3.229 1.00 97.00 192 LEU A CA 1
ATOM 1522 C C . LEU A 1 192 ? 8.017 -2.722 3.840 1.00 97.00 192 LEU A C 1
ATOM 1524 O O . LEU A 1 192 ? 8.804 -3.426 3.204 1.00 97.00 192 LEU A O 1
ATOM 1528 N N . GLN A 1 193 ? 8.257 -2.360 5.102 1.00 96.12 193 GLN A N 1
ATOM 1529 C CA . GLN A 1 193 ? 9.464 -2.735 5.849 1.00 96.12 193 GLN A CA 1
ATOM 1530 C C . GLN A 1 193 ? 9.424 -4.213 6.262 1.00 96.12 193 GLN A C 1
ATOM 1532 O O . GLN A 1 193 ? 9.414 -4.533 7.447 1.00 96.12 193 GLN A O 1
ATOM 1537 N N . 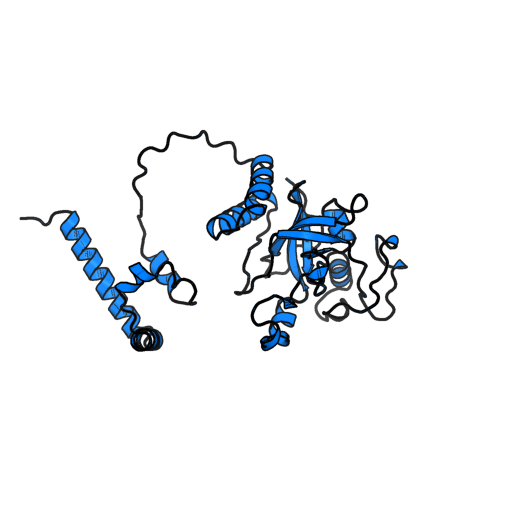THR A 1 194 ? 9.367 -5.131 5.296 1.00 94.69 194 THR A N 1
ATOM 1538 C CA . THR A 1 194 ? 9.131 -6.560 5.548 1.00 94.69 194 THR A CA 1
ATOM 1539 C C . THR A 1 194 ? 10.194 -7.196 6.438 1.00 94.69 194 THR A C 1
ATOM 1541 O O . THR A 1 194 ? 9.887 -8.094 7.207 1.00 94.69 194 THR A O 1
ATOM 1544 N N . PHE A 1 195 ? 11.420 -6.674 6.423 1.00 93.69 195 PHE A N 1
ATOM 1545 C CA . PHE A 1 195 ? 12.510 -7.088 7.313 1.00 93.69 195 PHE A CA 1
ATOM 1546 C C . PHE A 1 195 ? 12.257 -6.804 8.808 1.00 93.69 195 PHE A C 1
ATOM 1548 O O . PHE A 1 195 ? 13.059 -7.209 9.644 1.00 93.69 195 PHE A O 1
ATOM 1555 N N . LEU A 1 196 ? 11.176 -6.094 9.154 1.00 95.62 196 LEU A N 1
ATOM 1556 C CA . LEU A 1 196 ? 10.708 -5.901 10.531 1.00 95.62 196 LEU A CA 1
ATOM 1557 C C . LEU A 1 196 ? 9.554 -6.839 10.909 1.00 95.62 196 LEU A C 1
ATOM 1559 O O . LEU A 1 196 ? 9.059 -6.761 12.033 1.00 95.62 196 LEU A O 1
ATOM 1563 N N . ILE A 1 197 ? 9.088 -7.682 9.985 1.00 95.06 197 ILE A N 1
ATOM 1564 C CA . ILE A 1 197 ? 8.081 -8.699 10.289 1.00 95.06 197 ILE A CA 1
ATOM 1565 C C . ILE A 1 197 ? 8.725 -9.721 11.242 1.00 95.06 197 ILE A C 1
ATOM 1567 O O . ILE A 1 197 ? 9.878 -10.110 11.022 1.00 95.06 197 ILE A O 1
ATOM 1571 N N . PRO A 1 198 ? 8.022 -10.133 12.312 1.00 92.69 198 PRO A N 1
ATOM 1572 C CA . PRO A 1 198 ? 8.472 -11.218 13.176 1.00 92.69 198 PRO A CA 1
ATOM 1573 C C . PRO A 1 198 ? 8.892 -12.456 12.369 1.00 92.69 198 PRO A C 1
ATOM 1575 O O . PRO A 1 198 ? 8.348 -12.723 11.300 1.00 92.69 198 PRO A O 1
ATOM 1578 N N . GLU A 1 199 ? 9.934 -13.146 12.835 1.00 92.44 199 GLU A N 1
ATOM 1579 C CA . GLU A 1 199 ? 10.480 -14.350 12.190 1.00 92.44 199 GLU A CA 1
ATOM 1580 C C . GLU A 1 199 ? 10.990 -14.154 10.743 1.00 92.44 199 GLU A C 1
ATOM 1582 O O . GLU A 1 199 ? 11.436 -15.115 10.119 1.00 92.44 199 GLU A O 1
ATOM 1587 N N . TRP A 1 200 ? 11.037 -12.919 10.208 1.00 92.44 200 TRP A N 1
ATOM 1588 C CA . TRP A 1 200 ? 11.457 -12.669 8.822 1.00 92.44 200 TRP A CA 1
ATOM 1589 C C . TRP A 1 200 ? 12.831 -13.245 8.498 1.00 92.44 200 TRP A C 1
ATOM 1591 O O . TRP A 1 200 ? 13.019 -13.738 7.399 1.00 92.44 200 TRP A O 1
ATOM 1601 N N . ASN A 1 201 ? 13.790 -13.201 9.425 1.00 89.88 201 ASN A N 1
ATOM 1602 C CA . ASN A 1 201 ? 15.137 -13.729 9.181 1.00 89.88 201 ASN A CA 1
ATOM 1603 C C . ASN A 1 201 ? 15.205 -15.263 9.213 1.00 89.88 201 ASN A C 1
ATOM 1605 O O . ASN A 1 201 ? 16.083 -15.837 8.570 1.00 89.88 201 ASN A O 1
ATOM 1609 N N . ASP A 1 202 ? 14.282 -15.910 9.922 1.00 93.38 202 ASP A N 1
ATOM 1610 C CA . ASP A 1 202 ? 14.262 -17.361 10.109 1.00 93.38 202 ASP A CA 1
ATOM 1611 C C . ASP A 1 202 ? 13.408 -18.044 9.026 1.00 93.38 202 ASP A C 1
ATOM 1613 O O . ASP A 1 202 ? 13.809 -19.054 8.450 1.00 93.38 202 ASP A O 1
ATOM 1617 N N . GLU A 1 203 ? 12.270 -17.440 8.670 1.00 93.88 203 GLU A N 1
ATOM 1618 C CA . GLU A 1 203 ? 11.268 -17.983 7.741 1.00 93.88 203 GLU A CA 1
ATOM 1619 C C . GLU A 1 203 ? 11.172 -17.177 6.432 1.00 93.88 203 GLU A C 1
ATOM 1621 O O . GLU A 1 203 ? 10.165 -17.211 5.717 1.00 93.88 203 GLU A O 1
ATOM 1626 N N . TRP A 1 204 ? 12.243 -16.452 6.082 1.00 92.44 204 TRP A N 1
ATOM 1627 C CA . TRP A 1 204 ? 12.253 -15.473 4.987 1.00 92.44 204 TRP A CA 1
ATOM 1628 C C . TRP A 1 204 ? 11.706 -16.021 3.665 1.00 92.44 204 TRP A C 1
ATOM 1630 O O . TRP A 1 204 ? 11.053 -15.294 2.924 1.00 92.44 204 TRP A O 1
ATOM 1640 N N . ALA A 1 205 ? 11.969 -17.289 3.336 1.00 93.69 205 ALA A N 1
ATOM 1641 C CA . ALA A 1 205 ? 11.561 -17.884 2.067 1.00 93.69 205 ALA A CA 1
ATOM 1642 C C . ALA A 1 205 ? 10.040 -18.100 1.978 1.00 93.69 205 ALA A C 1
ATOM 1644 O O . ALA A 1 205 ? 9.457 -17.928 0.901 1.00 93.69 205 ALA A O 1
ATOM 1645 N N . GLU A 1 206 ? 9.407 -18.472 3.091 1.00 95.56 206 GLU A N 1
ATOM 1646 C CA . GLU A 1 206 ? 7.960 -18.666 3.186 1.00 95.56 206 GLU A CA 1
ATOM 1647 C C . GLU A 1 206 ? 7.251 -17.316 3.258 1.00 95.56 206 GLU A C 1
ATOM 1649 O O . GLU A 1 206 ? 6.399 -17.024 2.415 1.00 95.56 206 GLU A O 1
ATOM 1654 N N . LEU A 1 207 ? 7.695 -16.441 4.164 1.00 95.75 207 LEU A N 1
ATOM 1655 C CA . LEU A 1 207 ? 7.133 -15.103 4.325 1.00 95.75 207 LEU A CA 1
ATOM 1656 C C . LEU A 1 207 ? 7.262 -14.291 3.035 1.00 95.75 207 LEU A C 1
ATOM 1658 O O . LEU A 1 207 ? 6.277 -13.738 2.550 1.00 95.75 207 LEU A O 1
ATOM 1662 N N . LYS A 1 208 ? 8.433 -14.291 2.385 1.00 95.00 208 LYS A N 1
ATOM 1663 C CA . LYS A 1 208 ? 8.613 -13.628 1.084 1.00 95.00 208 LYS A CA 1
ATOM 1664 C C . LYS A 1 208 ? 7.609 -14.127 0.049 1.00 95.00 208 LYS A C 1
ATOM 1666 O O . LYS A 1 208 ? 7.078 -13.319 -0.704 1.00 95.00 208 LYS A O 1
ATOM 1671 N N . ARG A 1 209 ? 7.344 -15.435 -0.008 1.00 94.44 209 ARG A N 1
ATOM 1672 C CA . ARG A 1 209 ? 6.377 -16.010 -0.953 1.00 94.44 209 ARG A CA 1
ATOM 1673 C C . ARG A 1 209 ? 4.946 -15.600 -0.620 1.00 94.44 209 ARG A C 1
ATOM 1675 O O . ARG A 1 209 ? 4.189 -15.317 -1.540 1.00 94.44 209 ARG A O 1
ATOM 1682 N N . TRP A 1 210 ? 4.592 -15.567 0.661 1.00 95.88 210 TRP A N 1
ATOM 1683 C CA . TRP A 1 210 ? 3.247 -15.213 1.105 1.00 95.88 210 TRP A CA 1
ATOM 1684 C C . TRP A 1 210 ? 2.932 -13.724 0.891 1.00 95.88 210 TRP A C 1
ATOM 1686 O O . TRP A 1 210 ? 1.832 -13.388 0.444 1.00 95.88 210 TRP A O 1
ATOM 1696 N N . TYR A 1 211 ? 3.905 -12.848 1.163 1.00 96.69 211 TYR A N 1
ATOM 1697 C CA . TYR A 1 211 ? 3.780 -11.393 1.030 1.00 96.69 211 TYR A CA 1
ATOM 1698 C C . TYR A 1 211 ? 3.916 -10.892 -0.412 1.00 96.69 211 TYR A C 1
ATOM 1700 O O . TYR A 1 211 ? 3.322 -9.871 -0.760 1.00 96.69 211 TYR A O 1
ATOM 1708 N N . LYS A 1 212 ? 4.696 -11.580 -1.253 1.00 95.31 212 LYS A N 1
ATOM 1709 C CA . LYS A 1 212 ? 4.947 -11.167 -2.638 1.00 95.31 212 LYS A CA 1
ATOM 1710 C C . LYS A 1 212 ? 3.641 -10.989 -3.413 1.00 95.31 212 LYS A C 1
ATOM 1712 O O . LYS A 1 212 ? 2.864 -11.928 -3.550 1.00 95.31 212 LYS A O 1
ATOM 1717 N N . PHE A 1 213 ? 3.444 -9.780 -3.939 1.00 95.38 213 PHE A N 1
ATOM 1718 C CA . PHE A 1 213 ? 2.276 -9.364 -4.718 1.00 95.38 213 PHE A CA 1
ATOM 1719 C C . PHE A 1 213 ? 0.921 -9.543 -4.014 1.00 95.38 213 PHE A C 1
ATOM 1721 O O . PHE A 1 213 ? -0.125 -9.577 -4.659 1.00 95.38 213 PHE A O 1
ATOM 1728 N N . ARG A 1 214 ? 0.920 -9.631 -2.677 1.00 96.75 214 ARG A N 1
ATOM 1729 C CA . ARG A 1 214 ? -0.310 -9.620 -1.878 1.00 96.75 214 ARG A CA 1
ATOM 1730 C C . ARG A 1 214 ? -0.996 -8.264 -2.019 1.00 96.75 214 ARG A C 1
ATOM 1732 O O . ARG A 1 214 ? -0.309 -7.244 -1.984 1.00 96.75 214 ARG A O 1
ATOM 1739 N N . LYS A 1 215 ? -2.327 -8.259 -2.137 1.00 98.25 215 LYS A N 1
ATOM 1740 C CA . LYS A 1 215 ? -3.124 -7.033 -2.228 1.00 98.25 215 LYS A CA 1
ATOM 1741 C C . LYS A 1 215 ? -3.302 -6.352 -0.875 1.00 98.25 215 LYS A C 1
ATOM 1743 O O . LYS A 1 215 ? -3.510 -6.996 0.155 1.00 98.25 215 LYS A O 1
ATOM 1748 N N . PHE A 1 216 ? -3.281 -5.032 -0.919 1.00 98.75 216 PHE A N 1
ATOM 1749 C CA . PHE A 1 216 ? -3.510 -4.134 0.193 1.00 98.75 216 PHE A CA 1
ATOM 1750 C C . PHE A 1 216 ? -4.479 -3.037 -0.226 1.00 98.75 216 PHE A C 1
ATOM 1752 O O . PHE A 1 216 ? -4.465 -2.578 -1.369 1.00 98.75 216 PHE A O 1
ATOM 1759 N N . LEU A 1 217 ? -5.281 -2.588 0.731 1.00 98.75 217 LEU A N 1
ATOM 1760 C CA . LEU A 1 217 ? -5.996 -1.332 0.634 1.00 98.75 217 LEU A CA 1
ATOM 1761 C C . LEU A 1 217 ? -5.136 -0.236 1.263 1.00 98.75 217 LEU A C 1
ATOM 1763 O O . LEU A 1 217 ? -4.780 -0.324 2.438 1.00 98.75 217 LEU A O 1
ATOM 1767 N N . VAL A 1 218 ? -4.831 0.799 0.488 1.00 98.69 218 VAL A N 1
ATOM 1768 C CA . VAL A 1 218 ? -4.093 1.981 0.938 1.00 98.69 218 VAL A CA 1
ATOM 1769 C C . VAL A 1 218 ? -5.054 3.154 0.988 1.00 98.69 218 VAL A C 1
ATOM 1771 O O . VAL A 1 218 ? -5.714 3.436 -0.005 1.00 98.69 218 VAL A O 1
ATOM 1774 N N . ILE A 1 219 ? -5.133 3.844 2.121 1.00 98.00 219 ILE A N 1
ATOM 1775 C CA . ILE A 1 219 ? -6.058 4.955 2.351 1.00 98.00 219 ILE A CA 1
ATOM 1776 C C . ILE A 1 219 ? -5.263 6.192 2.748 1.00 98.00 219 ILE A C 1
ATOM 1778 O O . ILE A 1 219 ? -4.433 6.148 3.659 1.00 98.00 219 ILE A O 1
ATOM 1782 N N . ASN A 1 220 ? -5.566 7.315 2.106 1.00 96.81 220 ASN A N 1
ATOM 1783 C CA . ASN A 1 220 ? -5.175 8.634 2.573 1.00 96.81 220 ASN A CA 1
ATOM 1784 C C . ASN A 1 220 ? -6.221 9.122 3.597 1.00 96.81 220 ASN A C 1
ATOM 1786 O O . ASN A 1 220 ? -7.345 9.446 3.209 1.00 96.81 220 ASN A O 1
ATOM 1790 N N . PRO A 1 221 ? -5.894 9.202 4.899 1.00 94.50 221 PRO A N 1
ATOM 1791 C CA . PRO A 1 221 ? -6.852 9.598 5.927 1.00 94.50 221 PRO A CA 1
ATOM 1792 C C . PRO A 1 221 ? -7.230 11.087 5.858 1.00 94.50 221 PRO A C 1
ATOM 1794 O O . PRO A 1 221 ? -8.221 11.496 6.459 1.00 94.50 221 PRO A O 1
ATOM 1797 N N . GLU A 1 222 ? -6.476 11.923 5.139 1.00 93.12 222 GLU A N 1
ATOM 1798 C CA . GLU A 1 222 ? -6.784 13.348 5.000 1.00 93.12 222 GLU A CA 1
ATOM 1799 C C . GLU A 1 222 ? -7.961 13.587 4.056 1.00 93.12 222 GLU A C 1
ATOM 1801 O O . GLU A 1 222 ? -8.830 14.398 4.366 1.00 93.12 222 GLU A O 1
ATOM 1806 N N . ASN A 1 223 ? -8.022 12.876 2.930 1.00 94.00 223 ASN A N 1
ATOM 1807 C CA . ASN A 1 223 ? -9.040 13.092 1.894 1.00 94.00 223 ASN A CA 1
ATOM 1808 C C . ASN A 1 223 ? -9.929 11.865 1.628 1.00 94.00 223 ASN A C 1
ATOM 1810 O O . ASN A 1 223 ? -10.837 11.940 0.804 1.00 94.00 223 ASN A O 1
ATOM 1814 N N . GLY A 1 224 ? -9.653 10.742 2.293 1.00 95.56 224 GLY A N 1
ATOM 1815 C CA . GLY A 1 224 ? -10.379 9.488 2.144 1.00 95.56 224 GLY A CA 1
ATOM 1816 C C . GLY A 1 224 ? -10.145 8.760 0.824 1.00 95.56 224 GLY A C 1
ATOM 1817 O O . GLY A 1 224 ? -10.748 7.719 0.611 1.00 95.56 224 GLY A O 1
ATOM 1818 N N . LYS A 1 225 ? -9.284 9.251 -0.075 1.00 97.62 225 LYS A N 1
ATOM 1819 C CA . LYS A 1 225 ? -8.943 8.524 -1.303 1.00 97.62 225 LYS A CA 1
ATOM 1820 C C . LYS A 1 225 ? -8.265 7.212 -0.951 1.00 97.62 225 LYS A C 1
ATOM 1822 O O . LYS A 1 225 ? -7.392 7.176 -0.081 1.00 97.62 225 LYS A O 1
ATOM 1827 N N . ALA A 1 226 ? -8.631 6.161 -1.671 1.00 98.25 226 ALA A N 1
ATOM 1828 C CA . ALA A 1 226 ? -8.063 4.843 -1.476 1.00 98.25 226 ALA A CA 1
ATOM 1829 C C . ALA A 1 226 ? -7.616 4.212 -2.794 1.00 98.25 226 ALA A C 1
ATOM 1831 O O . ALA A 1 226 ? -8.183 4.486 -3.852 1.00 98.25 226 ALA A O 1
ATOM 1832 N N . VAL A 1 227 ? -6.591 3.370 -2.715 1.00 98.81 227 VAL A N 1
ATOM 1833 C CA . VAL A 1 227 ? -6.014 2.629 -3.837 1.00 98.81 227 VAL A CA 1
ATOM 1834 C C . VAL A 1 227 ? -5.822 1.178 -3.416 1.00 98.81 227 VAL A C 1
ATOM 1836 O O . VAL A 1 227 ? -5.286 0.906 -2.341 1.00 98.81 227 VAL A O 1
ATOM 1839 N N . VAL A 1 228 ? -6.244 0.248 -4.268 1.00 98.81 228 VAL A N 1
ATOM 1840 C CA . VAL A 1 228 ? -5.867 -1.161 -4.164 1.00 98.81 228 VAL A CA 1
ATOM 1841 C C . VAL A 1 228 ? -4.509 -1.340 -4.827 1.00 98.81 228 VAL A C 1
ATOM 1843 O O . VAL A 1 228 ? -4.337 -1.008 -6.000 1.00 98.81 228 VAL A O 1
ATOM 1846 N N . ALA A 1 229 ? -3.548 -1.858 -4.074 1.00 98.81 229 ALA A N 1
ATOM 1847 C CA . ALA A 1 229 ? -2.168 -2.013 -4.512 1.00 98.81 229 ALA A CA 1
ATOM 1848 C C . ALA A 1 229 ? -1.618 -3.385 -4.120 1.00 98.81 229 ALA A C 1
ATOM 1850 O O . ALA A 1 229 ? -2.165 -4.046 -3.240 1.00 98.81 229 ALA A O 1
ATOM 1851 N N . VAL A 1 230 ? -0.517 -3.808 -4.733 1.00 98.31 230 VAL A N 1
ATOM 1852 C CA . VAL A 1 230 ? 0.210 -5.024 -4.351 1.00 98.31 230 VAL A CA 1
ATOM 1853 C C . VAL A 1 230 ? 1.520 -4.702 -3.644 1.00 98.31 230 VAL A C 1
ATOM 1855 O O . VAL A 1 230 ? 2.126 -3.661 -3.878 1.00 98.31 230 VAL A O 1
ATOM 1858 N N . LEU A 1 231 ? 2.022 -5.608 -2.809 1.00 98.06 231 LEU A N 1
ATOM 1859 C CA . LEU A 1 231 ? 3.394 -5.482 -2.319 1.00 98.06 231 LEU A CA 1
ATOM 1860 C C . LEU A 1 231 ? 4.395 -5.853 -3.423 1.00 98.06 231 LEU A C 1
ATOM 1862 O O . LEU A 1 231 ? 4.530 -7.030 -3.769 1.00 98.06 231 LEU A O 1
ATOM 1866 N N . GLY A 1 232 ? 5.098 -4.853 -3.954 1.00 96.62 232 GLY A N 1
ATOM 1867 C CA . GLY A 1 232 ? 6.071 -5.020 -5.041 1.00 96.62 232 GLY A CA 1
ATOM 1868 C C . GLY A 1 232 ? 7.525 -5.103 -4.580 1.00 96.62 232 GLY A C 1
ATOM 1869 O O . GLY A 1 232 ? 8.354 -5.690 -5.276 1.00 96.62 232 GLY A O 1
ATOM 1870 N N . ASP A 1 233 ? 7.841 -4.556 -3.404 1.00 96.56 233 ASP A N 1
ATOM 1871 C CA . ASP A 1 233 ? 9.212 -4.476 -2.893 1.00 96.56 233 ASP A CA 1
ATOM 1872 C C . ASP A 1 233 ? 9.259 -4.412 -1.350 1.00 96.56 233 ASP A C 1
ATOM 1874 O O . ASP A 1 233 ? 8.238 -4.236 -0.677 1.00 96.56 233 ASP A O 1
ATOM 1878 N N . ALA A 1 234 ? 10.458 -4.555 -0.785 1.00 94.00 234 ALA A N 1
ATOM 1879 C CA . ALA A 1 234 ? 10.774 -4.403 0.627 1.00 94.00 234 ALA A CA 1
ATOM 1880 C C . ALA A 1 234 ? 11.539 -3.094 0.888 1.00 94.00 234 ALA A C 1
ATOM 1882 O O . ALA A 1 234 ? 12.491 -2.758 0.191 1.00 94.00 234 ALA A O 1
ATOM 1883 N N . GLY A 1 235 ? 11.161 -2.371 1.941 1.00 90.31 235 GLY A N 1
ATOM 1884 C CA . GLY A 1 235 ? 11.655 -1.018 2.217 1.00 90.31 235 GLY A CA 1
ATOM 1885 C C . GLY A 1 235 ? 10.544 -0.089 2.717 1.00 90.31 235 GLY A C 1
ATOM 1886 O O . GLY A 1 235 ? 9.436 -0.538 2.982 1.00 90.31 235 GLY A O 1
ATOM 1887 N N . PRO A 1 236 ? 10.792 1.216 2.868 1.00 92.75 236 PRO A N 1
ATOM 1888 C CA . PRO A 1 236 ? 12.088 1.887 2.826 1.00 92.75 236 PRO A CA 1
ATOM 1889 C C . PRO A 1 236 ? 12.928 1.570 4.075 1.00 92.75 236 PRO A C 1
ATOM 1891 O O . PRO A 1 236 ? 12.440 0.999 5.048 1.00 92.75 236 PRO A O 1
ATOM 1894 N N . ALA A 1 237 ? 14.208 1.936 4.096 1.00 90.00 237 ALA A N 1
ATOM 1895 C CA . ALA A 1 237 ? 15.044 1.714 5.278 1.00 90.00 237 ALA A CA 1
ATOM 1896 C C . ALA A 1 237 ? 14.553 2.530 6.494 1.00 90.00 237 ALA A C 1
ATOM 1898 O O . ALA A 1 237 ? 14.054 3.646 6.343 1.00 90.00 237 ALA A O 1
ATOM 1899 N N . VAL A 1 238 ? 14.736 2.004 7.713 1.00 91.12 238 VAL A N 1
ATOM 1900 C CA . VAL A 1 238 ? 14.226 2.617 8.963 1.00 91.12 238 VAL A CA 1
ATOM 1901 C C . VAL A 1 238 ? 14.692 4.063 9.142 1.00 91.12 238 VAL A C 1
ATOM 1903 O O . VAL A 1 238 ? 13.913 4.920 9.557 1.00 91.12 238 VAL A O 1
ATOM 1906 N N . TRP A 1 239 ? 15.942 4.352 8.773 1.00 89.44 239 TRP A N 1
ATOM 1907 C CA . TRP A 1 239 ? 16.552 5.676 8.918 1.00 89.44 239 TRP A CA 1
ATOM 1908 C C . TRP A 1 239 ? 15.893 6.759 8.050 1.00 89.44 239 TRP A C 1
ATOM 1910 O O . TRP A 1 239 ? 16.054 7.941 8.336 1.00 89.44 239 TRP A O 1
ATOM 1920 N N . THR A 1 240 ? 15.127 6.383 7.019 1.00 89.94 240 THR A N 1
ATOM 1921 C CA . THR A 1 240 ? 14.425 7.344 6.148 1.00 89.94 240 THR A CA 1
ATOM 1922 C C . THR A 1 240 ? 13.251 8.035 6.847 1.00 89.94 240 THR A C 1
ATOM 1924 O O . THR A 1 240 ? 12.714 9.013 6.329 1.00 89.94 240 THR A O 1
ATOM 1927 N N . GLY A 1 241 ? 12.797 7.504 7.991 1.00 90.25 241 GLY A N 1
ATOM 1928 C CA . GLY A 1 241 ? 11.613 7.982 8.710 1.00 90.25 241 GLY A CA 1
ATOM 1929 C C . GLY A 1 241 ? 10.279 7.682 8.012 1.00 90.25 241 GLY A C 1
ATOM 1930 O O . GLY A 1 241 ? 9.221 7.920 8.593 1.00 90.25 241 GLY A O 1
ATOM 1931 N N . LYS A 1 242 ? 10.309 7.139 6.791 1.00 94.88 242 LYS A N 1
ATOM 1932 C CA . LYS A 1 242 ? 9.136 6.630 6.079 1.00 94.88 242 LYS A CA 1
ATOM 1933 C C . LYS A 1 242 ? 8.819 5.217 6.572 1.00 94.88 242 LYS A C 1
ATOM 1935 O O . LYS A 1 242 ? 9.722 4.446 6.903 1.00 94.88 242 LYS A O 1
ATOM 1940 N N . LYS A 1 243 ? 7.532 4.885 6.627 1.00 96.44 243 LYS A N 1
ATOM 1941 C CA . LYS A 1 243 ? 7.053 3.526 6.920 1.00 96.44 243 LYS A CA 1
ATOM 1942 C C . LYS A 1 243 ? 6.763 2.749 5.649 1.00 96.44 243 LYS A C 1
ATOM 1944 O O . LYS A 1 243 ? 6.939 1.534 5.640 1.00 96.44 243 LYS A O 1
ATOM 1949 N N . PHE A 1 244 ? 6.374 3.462 4.596 1.00 98.31 244 PHE A N 1
ATOM 1950 C CA . PHE A 1 244 ? 5.924 2.879 3.344 1.00 98.31 244 PHE A CA 1
ATOM 1951 C C . PHE A 1 244 ? 6.505 3.624 2.140 1.00 98.31 244 PHE A C 1
ATOM 1953 O O . PHE A 1 244 ? 6.911 4.788 2.243 1.00 98.31 244 PHE A O 1
ATOM 1960 N N . GLY A 1 245 ? 6.494 2.950 0.999 1.00 98.25 245 GLY A N 1
ATOM 1961 C CA . GLY A 1 245 ? 6.706 3.536 -0.321 1.00 98.25 245 GLY A CA 1
ATOM 1962 C C . GLY A 1 245 ? 5.499 3.263 -1.214 1.00 98.25 245 GLY A C 1
ATOM 1963 O O . GLY A 1 245 ? 4.855 2.224 -1.063 1.00 98.25 245 GLY A O 1
ATOM 1964 N N . GLY A 1 246 ? 5.182 4.185 -2.115 1.00 98.44 246 GLY A N 1
ATOM 1965 C CA . GLY A 1 246 ? 4.153 4.014 -3.136 1.00 98.44 246 GLY A CA 1
ATOM 1966 C C . GLY A 1 246 ? 4.706 4.345 -4.515 1.00 98.44 246 GLY A C 1
ATOM 1967 O O . GLY A 1 246 ? 5.400 5.351 -4.678 1.00 98.44 246 GLY A O 1
ATOM 1968 N N . SER A 1 247 ? 4.369 3.511 -5.495 1.00 98.56 247 SER A N 1
ATOM 1969 C CA . SER A 1 247 ? 4.536 3.818 -6.922 1.00 98.56 247 SER A CA 1
ATOM 1970 C C . SER A 1 247 ? 3.937 5.186 -7.290 1.00 98.56 247 SER A C 1
ATOM 1972 O O . SER A 1 247 ? 3.035 5.681 -6.596 1.00 98.56 247 SER A O 1
ATOM 1974 N N . PRO A 1 248 ? 4.387 5.804 -8.394 1.00 98.62 248 PRO A N 1
ATOM 1975 C CA . PRO A 1 248 ? 3.833 7.069 -8.867 1.00 98.62 248 PRO A CA 1
ATOM 1976 C C . PRO A 1 248 ? 2.307 7.058 -9.025 1.00 98.62 248 PRO A C 1
ATOM 1978 O O . PRO A 1 248 ? 1.643 7.999 -8.583 1.00 98.62 248 PRO A O 1
ATOM 1981 N N . GLU A 1 249 ? 1.720 5.985 -9.556 1.00 98.69 249 GLU A N 1
ATOM 1982 C CA . GLU A 1 249 ? 0.273 5.864 -9.733 1.00 98.69 249 GLU A CA 1
ATOM 1983 C C . GLU A 1 249 ? -0.467 5.668 -8.401 1.00 98.69 249 GLU A C 1
ATOM 1985 O O . GLU A 1 249 ? -1.547 6.240 -8.236 1.00 98.69 249 GLU A O 1
ATOM 1990 N N . VAL A 1 250 ? 0.099 4.948 -7.419 1.00 98.75 250 VAL A N 1
ATOM 1991 C CA . VAL A 1 250 ? -0.462 4.901 -6.051 1.00 98.75 250 VAL A CA 1
ATOM 1992 C C . VAL A 1 250 ? -0.453 6.294 -5.432 1.00 98.75 250 VAL A C 1
ATOM 1994 O O . VAL 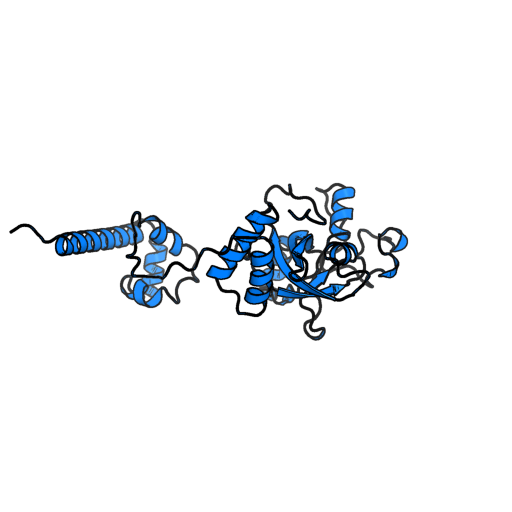A 1 250 ? -1.479 6.759 -4.932 1.00 98.75 250 VAL A O 1
ATOM 1997 N N . MET A 1 251 ? 0.676 7.000 -5.502 1.00 98.69 251 MET A N 1
ATOM 1998 C CA . MET A 1 251 ? 0.808 8.340 -4.926 1.00 98.69 251 MET A CA 1
ATOM 1999 C C . MET A 1 251 ? -0.122 9.355 -5.600 1.00 98.69 251 MET A C 1
ATOM 2001 O O . MET A 1 251 ? -0.673 10.229 -4.922 1.00 98.69 251 MET A O 1
ATOM 2005 N N . ALA A 1 252 ? -0.333 9.236 -6.913 1.00 98.56 252 ALA A N 1
ATOM 2006 C CA . ALA A 1 252 ? -1.298 10.039 -7.655 1.00 98.56 252 ALA A CA 1
ATOM 2007 C C . ALA A 1 252 ? -2.747 9.679 -7.283 1.00 98.56 252 ALA A C 1
ATOM 2009 O O . ALA A 1 252 ? -3.560 10.570 -7.019 1.00 98.56 252 ALA A O 1
ATOM 2010 N N . GLY A 1 253 ? -3.063 8.384 -7.185 1.00 98.12 253 GLY A N 1
ATOM 2011 C CA . GLY A 1 253 ? -4.382 7.877 -6.797 1.00 98.12 253 GLY A CA 1
ATOM 2012 C C . GLY A 1 253 ? -4.805 8.324 -5.396 1.00 98.12 253 GLY A C 1
ATOM 2013 O O . GLY A 1 253 ? -5.948 8.731 -5.193 1.00 98.12 253 GLY A O 1
ATOM 2014 N N . LEU A 1 254 ? -3.864 8.370 -4.450 1.00 98.31 254 LEU A N 1
ATOM 2015 C CA . LEU A 1 254 ? -4.074 8.890 -3.091 1.00 98.31 254 LEU A CA 1
ATOM 2016 C C . LEU A 1 254 ? -4.159 10.426 -3.029 1.00 98.31 254 LEU A C 1
ATOM 2018 O O . LEU A 1 254 ? -4.509 11.002 -1.995 1.00 98.31 254 LEU A O 1
ATOM 2022 N N . GLY A 1 255 ? -3.867 11.113 -4.135 1.00 97.75 255 GLY A N 1
ATOM 2023 C CA . GLY A 1 255 ? -3.904 12.568 -4.235 1.00 97.75 255 GLY A CA 1
ATOM 2024 C C . GLY A 1 255 ? -2.696 13.289 -3.636 1.00 97.75 255 GLY A C 1
ATOM 2025 O O . GLY A 1 255 ? -2.792 14.496 -3.415 1.00 97.75 255 GLY A O 1
ATOM 2026 N N . PHE A 1 256 ? -1.585 12.589 -3.386 1.00 97.88 256 PHE A N 1
ATOM 2027 C CA . PHE A 1 256 ? -0.328 13.214 -2.973 1.00 97.88 256 PHE A CA 1
ATOM 2028 C C . PHE A 1 256 ? 0.415 13.772 -4.185 1.00 97.88 256 PHE A C 1
ATOM 2030 O O . PHE A 1 256 ? 0.651 14.975 -4.271 1.00 97.88 256 PHE A O 1
ATOM 2037 N N . TYR A 1 257 ? 0.727 12.922 -5.159 1.00 98.00 257 TYR A N 1
ATOM 2038 C CA . TYR A 1 257 ? 1.458 13.306 -6.366 1.00 98.00 257 TYR A CA 1
ATOM 2039 C C . TYR A 1 257 ? 0.506 13.915 -7.418 1.00 98.00 257 TYR A C 1
ATOM 2041 O O . TYR A 1 257 ? -0.645 13.481 -7.506 1.00 98.00 257 TYR A O 1
ATOM 2049 N N . PRO A 1 258 ? 0.910 14.938 -8.204 1.00 95.62 258 PRO A N 1
ATOM 2050 C CA . PRO A 1 258 ? 2.226 15.594 -8.273 1.00 95.62 258 PRO A CA 1
ATOM 2051 C C . PRO A 1 258 ? 2.461 16.712 -7.246 1.00 95.62 258 PRO A C 1
ATOM 2053 O O . PRO A 1 258 ? 3.496 17.369 -7.273 1.00 95.62 258 PRO A O 1
ATOM 2056 N N . LYS A 1 259 ? 1.511 16.976 -6.342 1.00 94.88 259 LYS A N 1
ATOM 2057 C CA . LYS A 1 259 ? 1.593 18.118 -5.412 1.00 94.88 259 LYS A CA 1
ATOM 2058 C C . LYS A 1 259 ? 2.625 17.909 -4.302 1.00 94.88 259 LYS A C 1
ATOM 2060 O O . LYS A 1 259 ? 3.219 18.869 -3.822 1.00 94.88 259 LYS A O 1
ATOM 2065 N N . GLN A 1 260 ? 2.778 16.669 -3.854 1.00 95.19 260 GLN A N 1
ATOM 2066 C CA . GLN A 1 260 ? 3.580 16.255 -2.712 1.00 95.19 260 GLN A CA 1
ATOM 2067 C C . GLN A 1 260 ? 4.182 14.872 -2.983 1.00 95.19 260 GLN A C 1
ATOM 2069 O O . GLN A 1 260 ? 3.551 14.008 -3.587 1.00 95.19 260 GLN A O 1
ATOM 2074 N N . HIS A 1 261 ? 5.411 14.647 -2.515 1.00 96.19 261 HIS A N 1
ATOM 2075 C CA . HIS A 1 261 ? 6.127 13.371 -2.686 1.00 96.19 261 HIS A CA 1
ATOM 2076 C C . HIS A 1 261 ? 6.068 12.486 -1.432 1.00 96.19 261 HIS A C 1
ATOM 2078 O O . HIS A 1 261 ? 6.813 11.513 -1.302 1.00 96.19 261 HIS A O 1
ATOM 2084 N N . LYS A 1 262 ? 5.233 12.861 -0.463 1.00 97.12 262 LYS A N 1
ATOM 2085 C CA . LYS A 1 262 ? 5.067 12.178 0.814 1.00 97.12 262 LYS A CA 1
ATOM 2086 C C . LYS A 1 262 ? 3.698 12.519 1.394 1.00 97.12 262 LYS A C 1
ATOM 2088 O O . LYS A 1 262 ? 3.246 13.645 1.226 1.00 97.12 262 LYS A O 1
ATOM 2093 N N . GLY A 1 263 ? 3.107 11.576 2.116 1.00 96.25 263 GLY A N 1
ATOM 2094 C CA . GLY A 1 263 ? 1.897 11.791 2.899 1.00 96.25 263 GLY A CA 1
ATOM 2095 C C . GLY A 1 263 ? 1.663 10.666 3.895 1.00 96.25 263 GLY A C 1
ATOM 2096 O O . GLY A 1 263 ? 2.328 9.631 3.834 1.00 96.25 263 GLY A O 1
ATOM 2097 N N . ASP A 1 264 ? 0.761 10.880 4.840 1.00 95.81 264 ASP A N 1
ATOM 2098 C CA . ASP A 1 264 ? 0.398 9.868 5.826 1.00 95.81 264 ASP A CA 1
ATOM 2099 C C . ASP A 1 264 ? -0.653 8.915 5.258 1.00 95.81 264 ASP A C 1
ATOM 2101 O O . ASP A 1 264 ? -1.554 9.324 4.531 1.00 95.81 264 ASP A O 1
ATOM 2105 N N . THR A 1 265 ? -0.527 7.625 5.559 1.00 96.81 265 THR A N 1
ATOM 2106 C CA . THR A 1 265 ? -1.379 6.583 4.969 1.00 96.81 265 THR A CA 1
ATOM 2107 C C . THR A 1 265 ? -1.720 5.499 5.974 1.00 96.81 265 THR A C 1
ATOM 2109 O O . THR A 1 265 ? -0.911 5.174 6.845 1.00 96.81 265 THR A O 1
ATOM 2112 N N . LEU A 1 266 ? -2.912 4.927 5.817 1.00 96.94 266 LEU A N 1
ATOM 2113 C CA . LEU A 1 266 ? -3.325 3.669 6.428 1.00 96.94 266 LEU A CA 1
ATOM 2114 C C . LEU A 1 266 ? -3.228 2.556 5.380 1.00 96.94 266 LEU A C 1
ATOM 2116 O O . LEU A 1 266 ? -3.727 2.719 4.269 1.00 96.94 266 LEU A O 1
ATOM 2120 N N . ILE A 1 267 ? -2.615 1.430 5.734 1.00 97.69 267 ILE A N 1
ATOM 2121 C CA . ILE A 1 267 ? -2.479 0.248 4.879 1.00 97.69 267 ILE A CA 1
ATOM 2122 C C . ILE A 1 267 ? -3.106 -0.942 5.592 1.00 97.69 267 ILE A C 1
ATOM 2124 O O . ILE A 1 267 ? -2.763 -1.216 6.737 1.00 97.69 267 ILE A O 1
ATOM 2128 N N . LEU A 1 268 ? -3.996 -1.660 4.913 1.00 98.25 268 LEU A N 1
ATOM 2129 C CA . LEU A 1 268 ? -4.667 -2.864 5.408 1.00 98.25 268 LEU A CA 1
ATOM 2130 C C . LEU A 1 268 ? -4.495 -3.993 4.395 1.00 98.25 268 LEU A C 1
ATOM 2132 O O . LEU A 1 268 ? -4.449 -3.728 3.194 1.00 98.25 268 LEU A O 1
ATOM 2136 N N . PHE A 1 269 ? -4.440 -5.247 4.843 1.00 98.69 269 PHE A N 1
ATOM 2137 C CA . PHE A 1 269 ? -4.525 -6.369 3.909 1.00 98.69 269 PHE A CA 1
ATOM 2138 C C . PHE A 1 269 ? -5.878 -6.348 3.220 1.00 98.69 269 PHE A C 1
ATOM 2140 O O . PHE A 1 269 ? -6.890 -6.145 3.886 1.00 98.69 269 PHE A O 1
ATOM 2147 N N . LEU A 1 270 ? -5.899 -6.595 1.915 1.00 98.31 270 LEU A N 1
ATOM 2148 C CA . LEU A 1 270 ? -7.144 -6.833 1.205 1.00 98.31 270 LEU A CA 1
ATOM 2149 C C . LEU A 1 270 ? -7.474 -8.327 1.279 1.00 98.31 270 LEU A C 1
ATOM 2151 O O . LEU A 1 270 ? -6.688 -9.164 0.831 1.00 98.31 270 LEU A O 1
ATOM 2155 N N . ASP A 1 271 ? -8.626 -8.652 1.852 1.00 97.81 271 ASP A N 1
ATOM 2156 C CA . ASP A 1 271 ? -9.159 -10.011 1.893 1.00 97.81 271 ASP A CA 1
ATOM 2157 C C . ASP A 1 271 ? -9.907 -10.286 0.581 1.00 97.81 271 ASP A C 1
ATOM 2159 O O . ASP A 1 271 ? -11.103 -10.023 0.446 1.00 97.81 271 ASP A O 1
ATOM 2163 N N . ASP A 1 272 ? -9.136 -10.729 -0.413 1.00 96.25 272 ASP A N 1
ATOM 2164 C CA . ASP A 1 272 ? -9.575 -11.001 -1.783 1.00 96.25 272 ASP A CA 1
ATOM 2165 C C . ASP A 1 272 ? -9.107 -12.401 -2.231 1.00 96.25 272 ASP A C 1
ATOM 2167 O O . ASP A 1 272 ? -8.182 -12.528 -3.041 1.00 96.25 272 ASP A O 1
ATOM 2171 N N . PRO A 1 273 ? -9.685 -13.483 -1.674 1.00 93.31 273 PRO A N 1
ATOM 2172 C CA . PRO A 1 273 ? -9.249 -14.849 -1.966 1.00 93.31 273 PRO A CA 1
ATOM 2173 C C . PRO A 1 273 ? -9.510 -15.268 -3.422 1.00 93.31 273 PRO A C 1
ATOM 2175 O O . PRO A 1 273 ? -8.886 -16.217 -3.897 1.00 93.31 273 PRO A O 1
ATOM 2178 N N . GLY A 1 274 ? -10.426 -14.583 -4.114 1.00 91.69 274 GLY A N 1
ATOM 2179 C CA . GLY A 1 274 ? -10.773 -14.826 -5.515 1.00 91.69 274 GLY A CA 1
ATOM 2180 C C . GLY A 1 274 ? -9.969 -14.002 -6.524 1.00 91.69 274 GLY A C 1
ATOM 2181 O O . GLY A 1 274 ? -10.121 -14.233 -7.720 1.00 91.69 274 GLY A O 1
ATOM 2182 N N . ASP A 1 275 ? -9.117 -13.076 -6.067 1.00 90.88 275 ASP A N 1
ATOM 2183 C CA . ASP A 1 275 ? -8.406 -12.114 -6.925 1.00 90.88 275 ASP A CA 1
ATOM 2184 C C . ASP A 1 275 ? -9.366 -11.254 -7.784 1.00 90.88 275 ASP A C 1
ATOM 2186 O O . ASP A 1 275 ? -9.042 -10.868 -8.907 1.00 90.88 275 ASP A O 1
ATOM 2190 N N . GLU A 1 276 ? -10.561 -10.952 -7.264 1.00 94.00 276 GLU A N 1
ATOM 2191 C CA . GLU A 1 276 ? -11.658 -10.310 -8.005 1.00 94.00 276 GLU A CA 1
ATOM 2192 C C . GLU A 1 276 ? -11.606 -8.778 -7.952 1.00 94.00 276 GLU A C 1
ATOM 2194 O O . GLU A 1 276 ? -12.170 -8.102 -8.815 1.00 94.00 276 GLU A O 1
ATOM 2199 N N . ILE A 1 277 ? -10.930 -8.206 -6.951 1.00 95.75 277 ILE A N 1
ATOM 2200 C CA . ILE A 1 277 ? -10.882 -6.754 -6.760 1.00 95.75 277 ILE A CA 1
ATOM 2201 C C . ILE A 1 277 ? -9.755 -6.167 -7.627 1.00 95.75 277 ILE A C 1
ATOM 2203 O O . ILE A 1 277 ? -8.586 -6.499 -7.409 1.00 95.75 277 ILE A O 1
ATOM 2207 N N . PRO A 1 278 ? -10.042 -5.287 -8.603 1.00 96.19 278 PRO A N 1
ATOM 2208 C CA . PRO A 1 278 ? -9.009 -4.744 -9.479 1.00 96.19 278 PRO A CA 1
ATOM 2209 C C . PRO A 1 278 ? -8.033 -3.837 -8.719 1.00 96.19 278 PRO A C 1
ATOM 2211 O O . PRO A 1 278 ? -8.388 -3.208 -7.721 1.00 96.19 278 PRO A O 1
ATOM 2214 N N . LEU A 1 279 ? -6.799 -3.749 -9.220 1.00 98.38 279 LEU A N 1
ATOM 2215 C CA . LEU A 1 279 ? -5.817 -2.780 -8.734 1.00 98.38 279 LEU A CA 1
ATOM 2216 C C . LEU A 1 279 ? -6.185 -1.363 -9.192 1.00 98.38 279 LEU A C 1
ATOM 2218 O O . LEU A 1 279 ? -6.787 -1.179 -10.251 1.00 98.38 279 LEU A O 1
ATOM 2222 N N . GLY A 1 280 ? -5.780 -0.365 -8.410 1.00 98.25 280 GLY A N 1
ATOM 2223 C CA . GLY A 1 280 ? -5.991 1.047 -8.716 1.00 98.25 280 GLY A CA 1
ATOM 2224 C C . GLY A 1 280 ? -6.946 1.773 -7.765 1.00 98.25 280 GLY A C 1
ATOM 2225 O O . GLY A 1 280 ? -7.294 1.251 -6.702 1.00 98.25 280 GLY A O 1
ATOM 2226 N N . PRO A 1 281 ? -7.315 3.028 -8.085 1.00 98.06 281 PRO A N 1
ATOM 2227 C CA . PRO A 1 281 ? -8.141 3.858 -7.214 1.00 98.06 281 PRO A CA 1
ATOM 2228 C C . PRO A 1 281 ? -9.544 3.283 -6.989 1.00 98.06 281 PRO A C 1
ATOM 2230 O O . PRO A 1 281 ? -10.200 2.844 -7.933 1.00 98.06 281 PRO A O 1
ATOM 2233 N N . ILE A 1 282 ? -10.032 3.367 -5.751 1.00 95.94 282 ILE A N 1
ATOM 2234 C CA . ILE A 1 282 ? -11.421 3.049 -5.403 1.00 95.94 282 ILE A CA 1
ATOM 2235 C C . ILE A 1 282 ? -12.276 4.311 -5.535 1.00 95.94 282 ILE A C 1
ATOM 2237 O O . ILE A 1 282 ? -11.898 5.388 -5.065 1.00 95.94 282 ILE A O 1
ATOM 2241 N N . ALA A 1 283 ? -13.446 4.173 -6.160 1.00 86.19 283 ALA A N 1
ATOM 2242 C CA . ALA A 1 283 ? -14.438 5.239 -6.207 1.00 86.19 283 ALA A CA 1
ATOM 2243 C C . ALA A 1 283 ? -14.976 5.526 -4.798 1.00 86.19 283 ALA A C 1
ATOM 2245 O O . ALA A 1 283 ? -15.417 4.615 -4.098 1.00 86.19 283 ALA A O 1
ATOM 2246 N N . LEU A 1 284 ? -14.933 6.793 -4.392 1.00 79.12 284 LEU A N 1
ATOM 2247 C CA . LEU A 1 284 ? -15.520 7.218 -3.125 1.00 79.12 284 LEU A CA 1
ATOM 2248 C C . LEU A 1 284 ? -17.053 7.277 -3.239 1.00 79.12 284 LEU A C 1
ATOM 2250 O O . LEU A 1 284 ? -17.551 7.551 -4.336 1.00 79.12 284 LEU A O 1
ATOM 2254 N N . PRO A 1 285 ? -17.779 6.993 -2.141 1.00 66.44 285 PRO A N 1
ATOM 2255 C CA . PRO A 1 285 ? -19.232 7.135 -2.080 1.00 66.44 285 PRO A CA 1
ATOM 2256 C C . PRO A 1 285 ? -19.710 8.585 -2.240 1.00 66.44 285 PRO A C 1
ATOM 2258 O O . PRO A 1 285 ? -18.914 9.523 -1.993 1.00 66.44 285 PRO A O 1
#

Radius of gyration: 24.41 Å; Cα contacts (8 Å, |Δi|>4): 401; chains: 1; bounding box: 57×55×71 Å

Nearest PDB structures (foldseek):
  7tvm-assembly1_B  TM=6.610E-01  e=1.064E-02  unclassified sequences
  8kea-assembly1_C  TM=4.511E-01  e=6.061E-03  unclassified Caudoviricetes
  1bw4-assembly1_A  TM=6.747E-01  e=2.012E-01  Hordeum vulgare

Mean predicted aligned error: 14.2 Å

Sequence (285 aa):
MSPTPAQSLLAVLKQKKQFAQKELTVRYPSSREWFAKKKISLSDIRAHSARLLTGATLGSALLLAAPHLSLFNKNQTQSVATADSWENFLTRLREVITSQITPDTEVEISANVKKYYQVSAVFSLDNNRIPFYFGSMGLEQHLFRFEGDTVTQHGFSETGMAPARGAFGYFFAQSNKTISQMIDEERFYIVLQTFLIPEWNDEWAELKRWYKFRKFLVINPENGKAVVAVLGDAGPAVWTGKKFGGSPEVMAGLGFYPKQHKGDTLILFLDDPGDEIPLGPIALP

Foldseek 3Di:
DDDDPVRVVVVVVVVVVVVVVVCCVVVPVVVVVVCVVVVNDPVCCVVCVVPPPPDPDPPPVVVVPDDDPPDDDDDDDPPPPPPPDPVVLLVVVVVCLVDDDDPVNQVVNQVVCCVWLVFGWGQADPNFHAPDQKWKAFEDAFAAQDPPDALVPDPPSVSDYDPDHAPLGHLVPDPPDDPVQSNLQRQFEKEAQQVPTPCCVPCVVVSCVVQFQFWKWKAQSVPGKIWIHGHRHYDDDVVVRTGMYTYQQRCVSNVQPPVHRMGMIGITGTPCPPVPDGGHIGDGD

Solvent-accessible surface area (backbone atoms only — not comparable to full-atom values): 16534 Å² total; per-residue (Å²): 135,81,79,52,76,67,57,52,49,53,51,51,52,53,52,51,50,52,48,52,56,50,49,45,55,72,76,34,56,69,58,48,51,51,32,59,76,67,70,54,51,83,78,48,44,76,80,39,51,91,74,58,80,83,55,91,88,69,66,69,69,69,71,74,72,61,84,84,80,81,72,83,83,77,82,74,77,81,69,75,78,69,73,95,39,70,68,56,49,38,54,49,48,48,53,48,69,78,44,84,85,43,75,68,52,52,53,52,49,31,53,50,41,30,68,56,64,72,43,54,39,37,84,57,58,97,91,42,61,73,78,64,48,67,40,35,28,30,62,40,41,44,64,46,43,48,91,88,60,55,42,89,81,47,78,73,44,90,61,37,56,48,97,57,71,39,81,69,46,46,48,71,73,51,90,90,56,55,71,67,56,35,49,46,42,59,43,17,16,30,22,39,42,53,88,62,28,83,62,32,90,81,44,38,76,59,52,51,60,66,50,53,61,36,47,27,40,36,32,20,50,90,79,66,29,25,27,29,27,18,35,49,34,66,23,48,60,74,90,73,71,36,49,26,29,21,18,57,54,38,29,35,46,43,62,33,35,91,84,35,65,54,49,61,33,40,50,30,41,41,69,52,94,79,72,75,74,71,72,37,63,54,76,77,122

Organism: NCBI:txid1618436